Protein AF-0000000084732203 (afdb_homodimer)

Foldseek 3Di:
DFPAFAEEEEEDPLDADDPVVLVVQQCRQQVTVVRGHQEYEYEYEAEPPVPPPPPPPCVPPPCPVVQVVSQVSVVVNVCVNDDDPHHYHYGYHYHDRLVVSLVCCVPVVGAEYEYEDDPPPPDPDCCPDDSQSSNCPRHPHYYHYDYDPVRVVVVVVVCVVPDDPCVVPDPDDDPDPPDD/DFPAFAEEEEEDPLDADDPVVLVVQQCRQQVTVVRGHQEYEYEYEAEPPVPPPPPPPCVPPPCPVVQVVSQVSVVVNVCVNDDDPHHYHYGYHYHQRLVVSQVCCVPVVGAEYEYEDDPPPPDPDCCPDDSQSSNCPRHPHYYHYDYDPVRVVVVVVVCVVPPDPCVPPDPDDDPDPPDD

InterPro domains:
  IPR006015 Universal stress protein A family [PR01438] (5-23)
  IPR006015 Universal stress protein A family [PR01438] (107-119)
  IPR006015 Universal stress protein A family [PR01438] (125-147)
  IPR006016 UspA [PF00582] (5-147)
  IPR014729 Rossmann-like alpha/beta/alpha sandwich fold [G3DSA:3.40.50.620] (2-151)

Sequence (360 aa):
MPTGYRRILIGSDLSRFPADIIEEIRKLAAHGDPIFPEEIHLAFVLEALQDIPIDLPMAGLNLLPVAEEALGRLNLIARDLGSMPTRISTGVYHGKADKILASLAAVLKFDLILVVSHGRPLINRLMTGSLPGSLVHISPVSVLVIKDQARSEELSRSLRAHLPAEVLKPLAQSNGVTDKMPTGYRRILIGSDLSRFPADIIEEIRKLAAHGDPIFPEEIHLAFVLEALQDIPIDLPMAGLNLLPVAEEALGRLNLIARDLGSMPTRISTGVYHGKADKILASLAAVLKFDLILVVSHGRPLINRLMTGSLPGSLVHISPVSVLVIKDQARSEELSRSLRAHLPAEVLKPLAQSNGVTDK

Structure (mmCIF, N/CA/C/O backbone):
data_AF-0000000084732203-model_v1
#
loop_
_entity.id
_entity.type
_entity.pdbx_description
1 polymer 'UspA domain-containing protein'
#
loop_
_atom_site.group_PDB
_atom_site.id
_atom_site.type_symbol
_atom_site.label_atom_id
_atom_site.label_alt_id
_atom_site.label_comp_id
_atom_site.label_asym_id
_atom_site.label_entity_id
_atom_site.label_seq_id
_atom_site.pdbx_PDB_ins_code
_atom_site.Cartn_x
_atom_site.Cartn_y
_atom_site.Cartn_z
_atom_site.occupancy
_atom_site.B_iso_or_equiv
_atom_site.auth_seq_id
_atom_site.auth_comp_id
_atom_site.auth_asym_id
_atom_site.auth_atom_id
_atom_site.pdbx_PDB_model_num
ATOM 1 N N . MET A 1 1 ? -14.586 9.016 -16.016 1 36.38 1 MET A N 1
ATOM 2 C CA . MET A 1 1 ? -14.477 9.039 -14.562 1 36.38 1 MET A CA 1
ATOM 3 C C . MET A 1 1 ? -13.016 9.047 -14.125 1 36.38 1 MET A C 1
ATOM 5 O O . MET A 1 1 ? -12.164 8.445 -14.789 1 36.38 1 MET A O 1
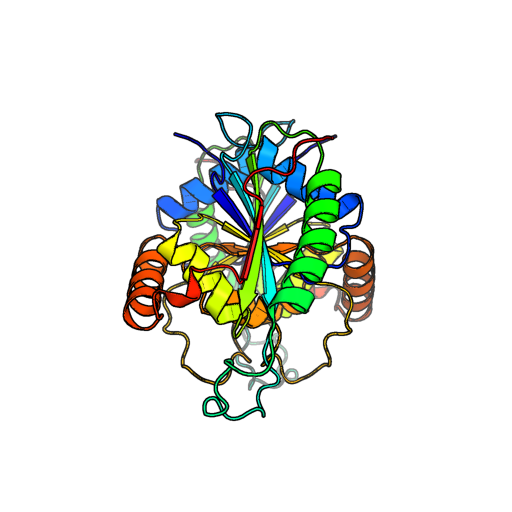ATOM 9 N N . PRO A 1 2 ? -12.711 10.031 -13.445 1 43.59 2 PRO A N 1
ATOM 10 C CA . PRO A 1 2 ? -11.289 10.18 -13.133 1 43.59 2 PRO A CA 1
ATOM 11 C C . PRO A 1 2 ? -10.648 8.875 -12.664 1 43.59 2 PRO A C 1
ATOM 13 O O . PRO A 1 2 ? -11.25 8.125 -11.883 1 43.59 2 PRO A O 1
ATOM 16 N N . THR A 1 3 ? -9.836 8.18 -13.523 1 52.22 3 THR A N 1
ATOM 17 C CA . THR A 1 3 ? -9.352 6.805 -13.422 1 52.22 3 THR A CA 1
ATOM 18 C C . THR A 1 3 ? -8.203 6.711 -12.43 1 52.22 3 THR A C 1
ATOM 20 O O . THR A 1 3 ? -7.746 5.613 -12.102 1 52.22 3 THR A O 1
ATOM 23 N N . GLY A 1 4 ? -7.793 7.91 -11.766 1 66.81 4 GLY A N 1
ATOM 24 C CA . GLY A 1 4 ? -6.66 7.832 -10.859 1 66.81 4 GLY A CA 1
ATOM 25 C C . GLY A 1 4 ? -6.957 8.398 -9.484 1 66.81 4 GLY A C 1
ATOM 26 O O . GLY A 1 4 ? -8.094 8.766 -9.195 1 66.81 4 GLY A O 1
ATOM 27 N N . TYR A 1 5 ? -6.074 8.188 -8.594 1 79.62 5 TYR A N 1
ATOM 28 C CA . TYR A 1 5 ? -6.195 8.828 -7.285 1 79.62 5 TYR A CA 1
ATOM 29 C C . TYR A 1 5 ? -6.242 10.344 -7.43 1 79.62 5 TYR A C 1
ATOM 31 O O . TYR A 1 5 ? -5.465 10.93 -8.188 1 79.62 5 TYR A O 1
ATOM 39 N N . ARG A 1 6 ? -7.105 11 -6.73 1 83.25 6 ARG A N 1
ATOM 40 C CA . ARG A 1 6 ? -7.328 12.43 -6.875 1 83.25 6 ARG A CA 1
ATOM 41 C C . ARG A 1 6 ? -6.727 13.203 -5.699 1 83.25 6 ARG A C 1
ATOM 43 O O . ARG A 1 6 ? -6.23 14.312 -5.871 1 83.25 6 ARG A O 1
ATOM 50 N N . ARG A 1 7 ? -6.875 12.695 -4.59 1 90.81 7 ARG A N 1
ATOM 51 C CA . ARG A 1 7 ? -6.371 13.328 -3.373 1 90.81 7 ARG A CA 1
ATOM 52 C C . ARG A 1 7 ? -5.48 12.367 -2.588 1 90.81 7 ARG A C 1
ATOM 54 O O . ARG A 1 7 ? -5.969 11.406 -1.998 1 90.81 7 ARG A O 1
ATOM 61 N N . ILE A 1 8 ? -4.27 12.664 -2.553 1 91.81 8 ILE A N 1
ATOM 62 C CA . ILE A 1 8 ? -3.281 11.75 -1.983 1 91.81 8 ILE A CA 1
ATOM 63 C C . ILE A 1 8 ? -2.703 12.352 -0.704 1 91.81 8 ILE A C 1
ATOM 65 O O . ILE A 1 8 ? -2.273 13.508 -0.691 1 91.81 8 ILE A O 1
ATOM 69 N N . LEU A 1 9 ? -2.805 11.625 0.39 1 95.62 9 LEU A N 1
ATOM 70 C CA . LEU A 1 9 ? -2.158 11.969 1.652 1 95.62 9 LEU A CA 1
ATOM 71 C C . LEU A 1 9 ? -0.809 11.273 1.78 1 95.62 9 LEU A C 1
ATOM 73 O O . LEU A 1 9 ? -0.733 10.039 1.734 1 95.62 9 LEU A O 1
ATOM 77 N N . ILE A 1 10 ? 0.23 12.039 1.902 1 95.56 10 ILE A N 1
ATOM 78 C CA . ILE A 1 10 ? 1.564 11.469 2.061 1 95.56 10 ILE A CA 1
ATOM 79 C C . ILE A 1 10 ? 2.045 11.672 3.496 1 95.56 10 ILE A C 1
ATOM 81 O O . ILE A 1 10 ? 2.145 12.805 3.969 1 95.56 10 ILE A O 1
ATOM 85 N N . GLY A 1 11 ? 2.23 10.57 4.246 1 95.31 11 GLY A N 1
ATOM 86 C CA . GLY A 1 11 ? 2.895 10.641 5.535 1 95.31 11 GLY A CA 1
ATOM 87 C C . GLY A 1 11 ? 4.402 10.789 5.426 1 95.31 11 GLY A C 1
ATOM 88 O O . GLY A 1 11 ? 5.062 9.984 4.773 1 95.31 11 GLY A O 1
ATOM 89 N N . SER A 1 12 ? 4.898 11.758 6.141 1 90.81 12 SER A N 1
ATOM 90 C CA . SER A 1 12 ? 6.316 12.07 6.023 1 90.81 12 SER A CA 1
ATOM 91 C C . SER A 1 12 ? 7.027 11.93 7.367 1 90.81 12 SER A C 1
ATOM 93 O O . SER A 1 12 ? 6.445 12.219 8.414 1 90.81 12 SER A O 1
ATOM 95 N N . ASP A 1 13 ? 8.289 11.508 7.309 1 87.5 13 ASP A N 1
ATOM 96 C CA . ASP A 1 13 ? 9.156 11.547 8.484 1 87.5 13 ASP A CA 1
ATOM 97 C C . ASP A 1 13 ? 10.117 12.734 8.414 1 87.5 13 ASP A C 1
ATOM 99 O O . ASP A 1 13 ? 11.117 12.773 9.133 1 87.5 13 ASP A O 1
ATOM 103 N N . LEU A 1 14 ? 9.945 13.609 7.504 1 91 14 LEU A N 1
ATOM 104 C CA . LEU A 1 14 ? 10.672 14.859 7.309 1 91 14 LEU A CA 1
ATOM 105 C C . LEU A 1 14 ? 11.977 14.617 6.555 1 91 14 LEU A C 1
ATOM 107 O O . LEU A 1 14 ? 12.719 15.555 6.273 1 91 14 LEU A O 1
ATOM 111 N N . SER A 1 15 ? 12.25 13.328 6.258 1 87.06 15 SER A N 1
ATOM 112 C CA . SER A 1 15 ? 13.406 13.07 5.402 1 87.06 15 SER A CA 1
ATOM 113 C C . SER A 1 15 ? 13.094 13.367 3.939 1 87.06 15 SER A C 1
ATOM 115 O O . SER A 1 15 ? 11.961 13.156 3.49 1 87.06 15 SER A O 1
ATOM 117 N N . ARG A 1 16 ? 14.062 13.891 3.279 1 83.62 16 ARG A N 1
ATOM 118 C CA . ARG A 1 16 ? 13.875 14.148 1.854 1 83.62 16 ARG A CA 1
ATOM 119 C C . ARG A 1 16 ? 13.672 12.844 1.086 1 83.62 16 ARG A C 1
ATOM 121 O O . ARG A 1 16 ? 14.273 11.82 1.414 1 83.62 16 ARG A O 1
ATOM 128 N N . PHE A 1 17 ? 12.883 13.031 0.046 1 84.94 17 PHE A N 1
ATOM 129 C CA . PHE A 1 17 ? 12.648 11.875 -0.809 1 84.94 17 PHE A CA 1
ATOM 130 C C . PHE A 1 17 ? 13.789 11.695 -1.804 1 84.94 17 PHE A C 1
ATOM 132 O O . PHE A 1 17 ? 14.234 12.664 -2.424 1 84.94 17 PHE A O 1
ATOM 139 N N . PRO A 1 18 ? 14.219 10.461 -1.896 1 84.38 18 PRO A N 1
ATOM 140 C CA . PRO A 1 18 ? 15.141 10.203 -3.008 1 84.38 18 PRO A CA 1
ATOM 141 C C . PRO A 1 18 ? 14.5 10.445 -4.371 1 84.38 18 PRO A C 1
ATOM 143 O O . PRO A 1 18 ? 13.273 10.492 -4.48 1 84.38 18 PRO A O 1
ATOM 146 N N . ALA A 1 19 ? 15.328 10.641 -5.359 1 84.19 19 ALA A N 1
ATOM 147 C CA . ALA A 1 19 ? 14.875 10.984 -6.707 1 84.19 19 ALA A CA 1
ATOM 148 C C . ALA A 1 19 ? 13.914 9.922 -7.246 1 84.19 19 ALA A C 1
ATOM 150 O O . ALA A 1 19 ? 12.945 10.25 -7.938 1 84.19 19 ALA A O 1
ATOM 151 N N . ASP A 1 20 ? 14.188 8.742 -6.969 1 85.19 20 ASP A N 1
ATOM 152 C CA . ASP A 1 20 ? 13.344 7.672 -7.488 1 85.19 20 ASP A CA 1
ATOM 153 C C . ASP A 1 20 ? 11.953 7.715 -6.859 1 85.19 20 ASP A C 1
ATOM 155 O O . ASP A 1 20 ? 10.961 7.375 -7.512 1 85.19 20 ASP A O 1
ATOM 159 N N . ILE A 1 21 ? 11.898 8.086 -5.582 1 85.19 21 ILE A N 1
ATOM 160 C CA . ILE A 1 21 ? 10.609 8.203 -4.91 1 85.19 21 ILE A CA 1
ATOM 161 C C . ILE A 1 21 ? 9.844 9.398 -5.48 1 85.19 21 ILE A C 1
ATOM 163 O O . ILE A 1 21 ? 8.633 9.312 -5.707 1 85.19 21 ILE A O 1
ATOM 167 N N . ILE A 1 22 ? 10.531 10.484 -5.66 1 84.94 22 ILE A N 1
ATOM 168 C CA . ILE A 1 22 ? 9.914 11.656 -6.277 1 84.94 22 ILE A CA 1
ATOM 169 C C . ILE A 1 22 ? 9.32 11.273 -7.629 1 84.94 22 ILE A C 1
ATOM 171 O O . ILE A 1 22 ? 8.18 11.641 -7.941 1 84.94 22 ILE A O 1
ATOM 175 N N . GLU A 1 23 ? 10.055 10.555 -8.359 1 80.88 23 GLU A N 1
ATOM 176 C CA . GLU A 1 23 ? 9.586 10.117 -9.672 1 80.88 23 GLU A CA 1
ATOM 177 C C . GLU A 1 23 ? 8.359 9.211 -9.547 1 80.88 23 GLU A C 1
ATOM 179 O O . GLU A 1 23 ? 7.422 9.32 -10.344 1 80.88 23 GLU A O 1
ATOM 184 N N . GLU A 1 24 ? 8.391 8.312 -8.602 1 79.06 24 GLU A N 1
ATOM 185 C CA . GLU A 1 24 ? 7.254 7.422 -8.391 1 79.06 24 GLU A CA 1
ATOM 186 C C . GLU A 1 24 ? 6 8.211 -8.016 1 79.06 24 GLU A C 1
ATOM 188 O O . GLU A 1 24 ? 4.906 7.91 -8.492 1 79.06 24 GLU A O 1
ATOM 193 N N . ILE A 1 25 ? 6.109 9.164 -7.145 1 81.19 25 ILE A N 1
ATOM 194 C CA . ILE A 1 25 ? 4.988 10 -6.727 1 81.19 25 ILE A CA 1
ATOM 195 C C . ILE A 1 25 ? 4.449 10.781 -7.922 1 81.19 25 ILE A C 1
ATOM 197 O O . ILE A 1 25 ? 3.236 10.891 -8.102 1 81.19 25 ILE A O 1
ATOM 201 N N . ARG A 1 26 ? 5.348 11.242 -8.719 1 74.94 26 ARG A N 1
ATOM 202 C CA . ARG A 1 26 ? 4.953 11.984 -9.914 1 74.94 26 ARG A CA 1
ATOM 203 C C . ARG A 1 26 ? 4.191 11.086 -10.883 1 74.94 26 ARG A C 1
ATOM 205 O O . ARG A 1 26 ? 3.221 11.516 -11.508 1 74.94 26 ARG A O 1
ATOM 212 N N . LYS A 1 27 ? 4.625 9.914 -10.992 1 71.12 27 LYS A N 1
ATOM 213 C CA . LYS A 1 27 ? 3.957 8.953 -11.867 1 71.12 27 LYS A CA 1
ATOM 214 C C . LYS A 1 27 ? 2.539 8.664 -11.383 1 71.12 27 LYS A C 1
ATOM 216 O O . LYS A 1 27 ? 1.614 8.547 -12.188 1 71.12 27 LYS A O 1
ATOM 221 N N . LEU A 1 28 ? 2.463 8.477 -10.141 1 70.5 28 LEU A N 1
ATOM 222 C CA . LEU A 1 28 ? 1.152 8.234 -9.547 1 70.5 28 LEU A CA 1
ATOM 223 C C . LEU A 1 28 ? 0.224 9.422 -9.781 1 70.5 28 LEU A C 1
ATOM 225 O O . LEU A 1 28 ? -0.974 9.242 -10.016 1 70.5 28 LEU A O 1
ATOM 229 N N . ALA A 1 29 ? 0.808 10.609 -9.719 1 66.12 29 ALA A N 1
ATOM 230 C CA . ALA A 1 29 ? 0.038 11.852 -9.844 1 66.12 29 ALA A CA 1
ATOM 231 C C . ALA A 1 29 ? -0.326 12.125 -11.297 1 66.12 29 ALA A C 1
ATOM 233 O O . ALA A 1 29 ? -1.318 12.797 -11.578 1 66.12 29 ALA A O 1
ATOM 234 N N . ALA A 1 30 ? 0.48 11.742 -12.234 1 59.47 30 ALA A N 1
ATOM 235 C CA . ALA A 1 30 ? 0.299 12.062 -13.648 1 59.47 30 ALA A CA 1
ATOM 236 C C . ALA A 1 30 ? -0.803 11.211 -14.266 1 59.47 30 ALA A C 1
ATOM 238 O O . ALA A 1 30 ? -1.323 11.539 -15.336 1 59.47 30 ALA A O 1
ATOM 239 N N . HIS A 1 31 ? -1.172 10.023 -13.758 1 50.41 31 HIS A N 1
ATOM 240 C CA . HIS A 1 31 ? -1.888 8.977 -14.477 1 50.41 31 HIS A CA 1
ATOM 241 C C . HIS A 1 31 ? -3.375 9.297 -14.586 1 50.41 31 HIS A C 1
ATOM 243 O O . HIS A 1 31 ? -4.113 8.609 -15.297 1 50.41 31 HIS A O 1
ATOM 249 N N . GLY A 1 32 ? -4.113 10.195 -13.961 1 46.88 32 GLY A N 1
ATOM 250 C CA . GLY A 1 32 ? -5.562 10.219 -14.062 1 46.88 32 GLY A CA 1
ATOM 251 C C . GLY A 1 32 ? -6.078 11.234 -15.062 1 46.88 32 GLY A C 1
ATOM 252 O O . GLY A 1 32 ? -5.355 12.156 -15.445 1 46.88 32 GLY A O 1
ATOM 253 N N . ASP A 1 33 ? -6.922 10.836 -15.977 1 44.72 33 ASP A N 1
ATOM 254 C CA . ASP A 1 33 ? -7.773 11.836 -16.609 1 44.72 33 ASP A CA 1
ATOM 255 C C . ASP A 1 33 ? -8.695 12.5 -15.594 1 44.72 33 ASP A C 1
ATOM 257 O O . ASP A 1 33 ? -9.555 11.836 -15.008 1 44.72 33 ASP A O 1
ATOM 261 N N . PRO A 1 34 ? -8.75 13.977 -15.273 1 45.56 34 PRO A N 1
ATOM 262 C CA . PRO A 1 34 ? -7.559 14.695 -15.719 1 45.56 34 PRO A CA 1
ATOM 263 C C . PRO A 1 34 ? -6.266 14.07 -15.195 1 45.56 34 PRO A C 1
ATOM 265 O O . PRO A 1 34 ? -6.293 13.32 -14.211 1 45.56 34 PRO A O 1
ATOM 268 N N . ILE A 1 35 ? -5.047 14.156 -15.758 1 51.69 35 ILE A N 1
ATOM 269 C CA . ILE A 1 35 ? -3.66 13.703 -15.797 1 51.69 35 ILE A CA 1
ATOM 270 C C . ILE A 1 35 ? -3.074 13.703 -14.391 1 51.69 35 ILE A C 1
ATOM 272 O O . ILE A 1 35 ? -2.248 12.852 -14.055 1 51.69 35 ILE A O 1
ATOM 276 N N . PHE A 1 36 ? -3.607 14.641 -13.5 1 57.78 36 PHE A N 1
ATOM 277 C CA . PHE A 1 36 ? -2.92 14.805 -12.227 1 57.78 36 PHE A CA 1
ATOM 278 C C . PHE A 1 36 ? -3.912 14.781 -11.07 1 57.78 36 PHE A C 1
ATOM 280 O O . PHE A 1 36 ? -5.066 15.188 -11.227 1 57.78 36 PHE A O 1
ATOM 287 N N . PRO A 1 37 ? -3.467 14.141 -9.898 1 64.75 37 PRO A N 1
ATOM 288 C CA . PRO A 1 37 ? -4.297 14.32 -8.711 1 64.75 37 PRO A CA 1
ATOM 289 C C . PRO A 1 37 ? -4.637 15.789 -8.438 1 64.75 37 PRO A C 1
ATOM 291 O O . PRO A 1 37 ? -3.855 16.672 -8.781 1 64.75 37 PRO A O 1
ATOM 294 N N . GLU A 1 38 ? -5.797 15.938 -7.914 1 75.88 38 GLU A N 1
ATOM 295 C CA . GLU A 1 38 ? -6.246 17.266 -7.523 1 75.88 38 GLU A CA 1
ATOM 296 C C . GLU A 1 38 ? -5.391 17.828 -6.387 1 75.88 38 GLU A C 1
ATOM 298 O O . GLU A 1 38 ? -5.066 19.016 -6.375 1 75.88 38 GLU A O 1
ATOM 303 N N . GLU A 1 39 ? -4.965 16.906 -5.484 1 88.25 39 GLU A N 1
ATOM 304 C CA . GLU A 1 39 ? -4.25 17.391 -4.309 1 88.25 39 GLU A CA 1
ATOM 305 C C . GLU A 1 39 ? -3.307 16.328 -3.754 1 88.25 39 GLU A C 1
ATOM 307 O O . GLU A 1 39 ? -3.652 15.148 -3.711 1 88.25 39 GLU A O 1
ATOM 312 N N . ILE A 1 40 ? -2.176 16.797 -3.404 1 91.25 40 ILE A N 1
ATOM 313 C CA . ILE A 1 40 ? -1.266 16.047 -2.545 1 91.25 40 ILE A CA 1
ATOM 314 C C . ILE A 1 40 ? -1.066 16.797 -1.229 1 91.25 40 ILE A C 1
ATOM 316 O O . ILE A 1 40 ? -0.762 18 -1.226 1 91.25 40 ILE A O 1
ATOM 320 N N . HIS A 1 41 ? -1.362 16.203 -0.161 1 94.75 41 HIS A N 1
ATOM 321 C CA . HIS A 1 41 ? -1.121 16.766 1.162 1 94.75 41 HIS A CA 1
ATOM 322 C C . HIS A 1 41 ? -0.003 16.016 1.883 1 94.75 41 HIS A C 1
ATOM 324 O O . HIS A 1 41 ? -0.117 14.812 2.141 1 94.75 41 HIS A O 1
ATOM 330 N N . LEU A 1 42 ? 1.095 16.703 2.166 1 95.94 42 LEU A N 1
ATOM 331 C CA . LEU A 1 42 ? 2.195 16.156 2.953 1 95.94 42 LEU A CA 1
ATOM 332 C C . LEU A 1 42 ? 1.972 16.391 4.441 1 95.94 42 LEU A C 1
ATOM 334 O O . LEU A 1 42 ? 1.845 17.547 4.875 1 95.94 42 LEU A O 1
ATOM 338 N N . ALA A 1 43 ? 1.905 15.352 5.207 1 96.56 43 ALA A N 1
ATOM 339 C CA . ALA A 1 43 ? 1.628 15.469 6.637 1 96.56 43 ALA A CA 1
ATOM 340 C C . ALA A 1 43 ? 2.764 14.883 7.469 1 96.56 43 ALA A C 1
ATOM 342 O O . ALA A 1 43 ? 3.289 13.812 7.145 1 96.56 43 ALA A O 1
ATOM 343 N N . PHE A 1 44 ? 3.172 15.609 8.445 1 95.19 44 PHE A N 1
ATOM 344 C CA . PHE A 1 44 ? 4.043 15.125 9.516 1 95.19 44 PHE A CA 1
ATOM 345 C C . PHE A 1 44 ? 3.324 15.148 10.859 1 95.19 44 PHE A C 1
ATOM 347 O O . PHE A 1 44 ? 2.611 16.109 11.164 1 95.19 44 PHE A O 1
ATOM 354 N N . VAL A 1 45 ? 3.504 14.039 11.594 1 91.94 45 VAL A N 1
ATOM 355 C CA . VAL A 1 45 ? 2.816 13.93 12.875 1 91.94 45 VAL A CA 1
ATOM 356 C C . VAL A 1 45 ? 3.836 13.945 14.016 1 91.94 45 VAL A C 1
ATOM 358 O O . VAL A 1 45 ? 4.715 13.078 14.078 1 91.94 45 VAL A O 1
ATOM 361 N N . LEU A 1 46 ? 3.826 14.961 14.797 1 88.62 46 LEU A N 1
ATOM 362 C CA . LEU A 1 46 ? 4.602 15.023 16.031 1 88.62 46 LEU A CA 1
ATOM 363 C C . LEU A 1 46 ? 4.031 14.07 17.078 1 88.62 46 LEU A C 1
ATOM 365 O O . LEU A 1 46 ? 2.906 14.266 17.547 1 88.62 46 LEU A O 1
ATOM 369 N N . GLU A 1 47 ? 4.711 12.922 17.281 1 80.44 47 GLU A N 1
ATOM 370 C CA . GLU A 1 47 ? 4.23 11.961 18.266 1 80.44 47 GLU A CA 1
ATOM 371 C C . GLU A 1 47 ? 4.715 12.32 19.672 1 80.44 47 GLU A C 1
ATOM 373 O O . GLU A 1 47 ? 5.871 12.695 19.859 1 80.44 47 GLU A O 1
ATOM 378 N N . ALA A 1 48 ? 3.82 12.914 20.438 1 60.66 48 ALA A N 1
ATOM 379 C CA . ALA A 1 48 ? 4.23 13.211 21.797 1 60.66 48 ALA A CA 1
ATOM 380 C C . ALA A 1 48 ? 4.758 11.961 22.5 1 60.66 48 ALA A C 1
ATOM 382 O O . ALA A 1 48 ? 4.336 10.844 22.188 1 60.66 48 ALA A O 1
ATOM 383 N N . LEU A 1 49 ? 5.957 11.969 23.031 1 50.59 49 LEU A N 1
ATOM 384 C CA . LEU A 1 49 ? 6.484 10.922 23.891 1 50.59 49 LEU A CA 1
ATOM 385 C C . LEU A 1 49 ? 5.367 10.266 24.703 1 50.59 49 LEU A C 1
ATOM 387 O O . LEU A 1 49 ? 4.5 10.961 25.234 1 50.59 49 LEU A O 1
ATOM 391 N N . GLN A 1 50 ? 4.914 9.148 24.297 1 46.34 50 GLN A N 1
ATOM 392 C CA . GLN A 1 50 ? 3.939 8.328 25 1 46.34 50 GLN A CA 1
ATOM 393 C C . GLN A 1 50 ? 3.852 8.742 26.469 1 46.34 50 GLN A C 1
ATOM 395 O O . GLN A 1 50 ? 2.785 8.648 27.094 1 46.34 50 GLN A O 1
ATOM 400 N N . ASP A 1 51 ? 5.027 8.719 27.141 1 43.44 51 ASP A N 1
ATOM 401 C CA . ASP A 1 51 ? 5.02 8.789 28.594 1 43.44 51 ASP A CA 1
ATOM 402 C C . ASP A 1 51 ? 4.605 10.18 29.078 1 43.44 51 ASP A C 1
ATOM 404 O O . ASP A 1 51 ? 4.715 10.492 30.266 1 43.44 51 ASP A O 1
ATOM 408 N N . ILE A 1 52 ? 4.438 11.117 28.297 1 43.97 52 ILE A N 1
ATOM 409 C CA . ILE A 1 52 ? 4.023 12.344 28.969 1 43.97 52 ILE A CA 1
ATOM 410 C C . ILE A 1 52 ? 2.516 12.328 29.188 1 43.97 52 ILE A C 1
ATOM 412 O O . ILE A 1 52 ? 1.74 12.102 28.266 1 43.97 52 ILE A O 1
ATOM 416 N N . PRO A 1 53 ? 2.047 12.047 30.391 1 43.19 53 PRO A N 1
ATOM 417 C CA . PRO A 1 53 ? 0.637 12.031 30.797 1 43.19 53 PRO A CA 1
ATOM 418 C C . PRO A 1 53 ? -0.204 13.055 30.031 1 43.19 53 PRO A C 1
ATOM 420 O O . PRO A 1 53 ? 0.23 14.188 29.828 1 43.19 53 PRO A O 1
ATOM 423 N N . ILE A 1 54 ? -1.172 12.547 29.281 1 42.56 54 ILE A N 1
ATOM 424 C CA . ILE A 1 54 ? -2.166 13.383 28.625 1 42.56 54 ILE A CA 1
ATOM 425 C C . ILE A 1 54 ? -2.512 14.578 29.5 1 42.56 54 ILE A C 1
ATOM 427 O O . ILE A 1 54 ? -3.043 15.578 29.016 1 42.56 54 ILE A O 1
ATOM 431 N N . ASP A 1 55 ? -2.396 14.266 30.734 1 41.88 55 ASP A N 1
ATOM 432 C CA . ASP A 1 55 ? -2.799 15.273 31.703 1 41.88 55 ASP A CA 1
ATOM 433 C C . ASP A 1 55 ? -1.819 16.453 31.703 1 41.88 55 ASP A C 1
ATOM 435 O O . ASP A 1 55 ? -1.914 17.344 32.562 1 41.88 55 ASP A O 1
ATOM 439 N N . LEU A 1 56 ? -0.667 16.25 31.219 1 42.81 56 LEU A N 1
ATOM 440 C CA . LEU A 1 56 ? 0.053 17.516 31.25 1 42.81 56 LEU A CA 1
ATOM 441 C C . LEU A 1 56 ? -0.512 18.484 30.219 1 42.81 56 LEU A C 1
ATOM 443 O O . LEU A 1 56 ? -0.752 18.109 29.062 1 42.81 56 LEU A O 1
ATOM 447 N N . PRO A 1 57 ? -1.268 19.438 30.531 1 43.38 57 PRO A N 1
ATOM 448 C CA . PRO A 1 57 ? -1.714 20.5 29.609 1 43.38 57 PRO A CA 1
ATOM 449 C C . PRO A 1 57 ? -0.742 20.734 28.453 1 43.38 57 PRO A C 1
ATOM 451 O O . PRO A 1 57 ? 0.448 20.953 28.688 1 43.38 57 PRO A O 1
ATOM 454 N N . MET A 1 58 ? -0.741 19.969 27.391 1 45.94 58 MET A N 1
ATOM 455 C CA . MET A 1 58 ? -0.061 20.422 26.188 1 45.94 58 MET A CA 1
ATOM 456 C C . MET A 1 58 ? 0.142 21.938 26.219 1 45.94 58 MET A C 1
ATOM 458 O O . MET A 1 58 ? 0.716 22.516 25.297 1 45.94 58 MET A O 1
ATOM 462 N N . ALA A 1 59 ? -0.506 22.547 27.016 1 45.97 59 ALA A N 1
ATOM 463 C CA . ALA A 1 59 ? -0.48 23.984 27.266 1 45.97 59 ALA A CA 1
ATOM 464 C C . ALA A 1 59 ? 0.949 24.469 27.469 1 45.97 59 ALA A C 1
ATOM 466 O O . ALA A 1 59 ? 1.28 25.594 27.094 1 45.97 59 ALA A O 1
ATOM 467 N N . GLY A 1 60 ? 1.791 23.688 28.234 1 51.19 60 GLY A N 1
ATOM 468 C CA . GLY A 1 60 ? 3.064 24.328 28.531 1 51.19 60 GLY A CA 1
ATOM 469 C C . GLY A 1 60 ? 4.113 24.094 27.453 1 51.19 60 GLY A C 1
ATOM 470 O O . GLY A 1 60 ? 5.074 24.859 27.344 1 51.19 60 GLY A O 1
ATOM 471 N N . LEU A 1 61 ? 4.184 22.891 26.906 1 56.16 61 LEU A N 1
ATOM 472 C CA . LEU A 1 61 ? 5.238 22.75 25.906 1 56.16 61 LEU A CA 1
ATOM 473 C C . LEU A 1 61 ? 4.785 23.312 24.562 1 56.16 61 LEU A C 1
ATOM 475 O O . LEU A 1 61 ? 3.777 22.875 24.016 1 56.16 61 LEU A O 1
ATOM 479 N N . ASN A 1 62 ? 4.973 24.547 24.391 1 73 62 ASN A N 1
ATOM 480 C CA . ASN A 1 62 ? 4.707 25.266 23.141 1 73 62 ASN A CA 1
ATOM 481 C C . ASN A 1 62 ? 5.273 24.531 21.938 1 73 62 ASN A C 1
ATOM 483 O O . ASN A 1 62 ? 6.477 24.594 21.672 1 73 62 ASN A O 1
ATOM 487 N N . LEU A 1 63 ? 4.504 23.531 21.391 1 83.31 63 LEU A N 1
ATOM 488 C CA . LEU A 1 63 ? 4.922 22.734 20.25 1 83.31 63 LEU A CA 1
ATOM 489 C C . LEU A 1 63 ? 5.023 23.594 18.984 1 83.31 63 LEU A C 1
ATOM 491 O O . LEU A 1 63 ? 5.523 23.141 17.953 1 83.31 63 LEU A O 1
ATOM 495 N N . LEU A 1 64 ? 4.691 24.781 19.141 1 87.69 64 LEU A N 1
ATOM 496 C CA . LEU A 1 64 ? 4.574 25.609 17.938 1 87.69 64 LEU A CA 1
ATOM 497 C C . LEU A 1 64 ? 5.934 25.797 17.281 1 87.69 64 LEU A C 1
ATOM 499 O O . LEU A 1 64 ? 6.066 25.656 16.062 1 87.69 64 LEU A O 1
ATOM 503 N N . PRO A 1 65 ? 6.918 26.109 18.094 1 90 65 PRO A N 1
ATOM 504 C CA . PRO A 1 65 ? 8.219 26.281 17.438 1 90 65 PRO A CA 1
ATOM 505 C C . PRO A 1 65 ? 8.695 25 16.75 1 90 65 PRO A C 1
ATOM 507 O O . PRO A 1 65 ? 9.273 25.062 15.656 1 90 65 PRO A O 1
ATOM 510 N N . VAL A 1 66 ? 8.461 23.922 17.391 1 90.62 66 VAL A N 1
ATOM 511 C CA . VAL A 1 66 ? 8.844 22.641 16.812 1 90.62 66 VAL A CA 1
ATOM 512 C C . VAL A 1 66 ? 8.031 22.375 15.539 1 90.62 66 VAL A C 1
ATOM 514 O O . VAL A 1 66 ? 8.578 21.938 14.523 1 90.62 66 VAL A O 1
ATOM 517 N N . ALA A 1 67 ? 6.797 22.688 15.602 1 93.81 67 ALA A N 1
ATOM 518 C CA . ALA A 1 67 ? 5.902 22.469 14.461 1 93.81 67 ALA A CA 1
ATOM 519 C C . ALA A 1 67 ? 6.309 23.344 13.281 1 93.81 67 ALA A C 1
ATOM 521 O O . ALA A 1 67 ? 6.273 22.891 12.125 1 93.81 67 ALA A O 1
ATOM 522 N N . GLU A 1 68 ? 6.66 24.516 13.531 1 94.88 68 GLU A N 1
ATOM 523 C CA . GLU A 1 68 ? 7.059 25.438 12.469 1 94.88 68 GLU A CA 1
ATOM 524 C C . GLU A 1 68 ? 8.344 24.969 11.797 1 94.88 68 GLU A C 1
ATOM 526 O O . GLU A 1 68 ? 8.492 25.078 10.578 1 94.88 68 GLU A O 1
ATOM 531 N N . GLU A 1 69 ? 9.242 24.531 12.594 1 95 69 GLU A N 1
ATOM 532 C CA . GLU A 1 69 ? 10.477 23.984 12.023 1 95 69 GLU A CA 1
ATOM 533 C C . GLU A 1 69 ? 10.18 22.781 11.117 1 95 69 GLU A C 1
ATOM 535 O O . GLU A 1 69 ? 10.719 22.688 10.016 1 95 69 GLU A O 1
ATOM 540 N N . ALA A 1 70 ? 9.383 21.938 11.641 1 95.25 70 ALA A N 1
ATOM 541 C CA . ALA A 1 70 ? 8.984 20.766 10.859 1 95.25 70 ALA A CA 1
ATOM 542 C C . ALA A 1 70 ? 8.297 21.172 9.562 1 95.25 70 ALA A C 1
ATOM 544 O O . ALA A 1 70 ? 8.516 20.562 8.516 1 95.25 70 ALA A O 1
ATOM 545 N N . LEU A 1 71 ? 7.465 22.156 9.664 1 96.12 71 LEU A N 1
ATOM 546 C CA . LEU A 1 71 ? 6.766 22.641 8.484 1 96.12 71 LEU A CA 1
ATOM 547 C C . LEU A 1 71 ? 7.754 23.156 7.438 1 96.12 71 LEU A C 1
ATOM 549 O O . LEU A 1 71 ? 7.562 22.938 6.238 1 96.12 71 LEU A O 1
ATOM 553 N N . GLY A 1 72 ? 8.727 23.875 7.898 1 96 72 GLY A N 1
ATOM 554 C CA . GLY A 1 72 ? 9.758 24.328 6.98 1 96 72 GLY A CA 1
ATOM 555 C C . GLY A 1 72 ? 10.391 23.188 6.191 1 96 72 GLY A C 1
ATOM 556 O O . GLY A 1 72 ? 10.586 23.312 4.98 1 96 72 GLY A O 1
ATOM 557 N N . ARG A 1 73 ? 10.688 22.141 6.883 1 94.94 73 ARG A N 1
ATOM 558 C CA . ARG A 1 73 ? 11.266 20.969 6.227 1 94.94 73 ARG A CA 1
ATOM 559 C C . ARG A 1 73 ? 10.273 20.344 5.258 1 94.94 73 ARG A C 1
ATOM 561 O O . ARG A 1 73 ? 10.648 19.938 4.152 1 94.94 73 ARG A O 1
ATOM 568 N N . LEU A 1 74 ? 9.023 20.266 5.664 1 95.31 74 LEU A N 1
ATOM 569 C CA . LEU A 1 74 ? 7.98 19.734 4.805 1 95.31 74 LEU A CA 1
ATOM 570 C C . LEU A 1 74 ? 7.852 20.547 3.525 1 95.31 74 LEU A C 1
ATOM 572 O O . LEU A 1 74 ? 7.66 19.984 2.441 1 95.31 74 LEU A O 1
ATOM 576 N N . ASN A 1 75 ? 7.93 21.828 3.65 1 94.75 75 ASN A N 1
ATOM 577 C CA . ASN A 1 75 ? 7.812 22.719 2.492 1 94.75 75 ASN A CA 1
ATOM 578 C C . ASN A 1 75 ? 8.953 22.5 1.504 1 94.75 75 ASN A C 1
ATOM 580 O O . ASN A 1 75 ? 8.758 22.594 0.291 1 94.75 75 ASN A O 1
ATOM 584 N N . LEU A 1 76 ? 10.102 22.234 2.021 1 92.94 76 LEU A N 1
ATOM 585 C CA . LEU A 1 76 ? 11.227 21.906 1.148 1 92.94 76 LEU A CA 1
ATOM 586 C C . LEU A 1 76 ? 10.961 20.625 0.372 1 92.94 76 LEU A C 1
ATOM 588 O O . LEU A 1 76 ? 11.242 20.547 -0.828 1 92.94 76 LEU A O 1
ATOM 592 N N . ILE A 1 77 ? 10.461 19.656 1.052 1 91.69 77 ILE A N 1
ATOM 593 C CA . ILE A 1 77 ? 10.109 18.391 0.412 1 91.69 77 ILE A CA 1
ATOM 594 C C . ILE A 1 77 ? 9.039 18.625 -0.653 1 91.69 77 ILE A C 1
ATOM 596 O O . ILE A 1 77 ? 9.109 18.062 -1.746 1 91.69 77 ILE A O 1
ATOM 600 N N . ALA A 1 78 ? 8.055 19.422 -0.336 1 92.69 78 ALA A N 1
ATOM 601 C CA . ALA A 1 78 ? 7.004 19.781 -1.283 1 92.69 78 ALA A CA 1
ATOM 602 C C . ALA A 1 78 ? 7.586 20.422 -2.537 1 92.69 78 ALA A C 1
ATOM 604 O O . ALA A 1 78 ? 7.156 20.125 -3.654 1 92.69 78 ALA A O 1
ATOM 605 N N . ARG A 1 79 ? 8.523 21.25 -2.363 1 90.25 79 ARG A N 1
ATOM 606 C CA . ARG A 1 79 ? 9.172 21.922 -3.486 1 90.25 79 ARG A CA 1
ATOM 607 C C . ARG A 1 79 ? 9.906 20.922 -4.363 1 90.25 79 ARG A C 1
ATOM 609 O O . ARG A 1 79 ? 9.922 21.047 -5.59 1 90.25 79 ARG A O 1
ATOM 616 N N . ASP A 1 80 ? 10.547 19.953 -3.688 1 87.81 80 ASP A N 1
ATOM 617 C CA . ASP A 1 80 ? 11.258 18.922 -4.43 1 87.81 80 ASP A CA 1
ATOM 618 C C . ASP A 1 80 ? 10.312 18.156 -5.34 1 87.81 80 ASP A C 1
ATOM 620 O O . ASP A 1 80 ? 10.719 17.656 -6.395 1 87.81 80 ASP A O 1
ATOM 624 N N . LEU A 1 81 ? 9.094 17.906 -4.875 1 84.38 81 LEU A N 1
ATOM 625 C CA . LEU A 1 81 ? 8.117 17.203 -5.695 1 84.38 81 LEU A CA 1
ATOM 626 C C . LEU A 1 81 ? 7.789 18 -6.953 1 84.38 81 LEU A C 1
ATOM 628 O O . LEU A 1 81 ? 7.43 17.422 -7.984 1 84.38 81 LEU A O 1
ATOM 632 N N . GLY A 1 82 ? 8.234 19.219 -7.055 1 71.81 82 GLY A N 1
ATOM 633 C CA . GLY A 1 82 ? 8.305 20.047 -8.25 1 71.81 82 GLY A CA 1
ATOM 634 C C . GLY A 1 82 ? 6.957 20.594 -8.672 1 71.81 82 GLY A C 1
ATOM 635 O O . GLY A 1 82 ? 6.016 20.625 -7.875 1 71.81 82 GLY A O 1
ATOM 636 N N . SER A 1 83 ? 7.039 21.062 -9.969 1 66.56 83 SER A N 1
ATOM 637 C CA . SER A 1 83 ? 5.906 21.766 -10.57 1 66.56 83 SER A CA 1
ATOM 638 C C . SER A 1 83 ? 4.914 20.797 -11.195 1 66.56 83 SER A C 1
ATOM 640 O O . SER A 1 83 ? 5.164 20.25 -12.273 1 66.56 83 SER A O 1
ATOM 642 N N . MET A 1 84 ? 4.309 20.156 -10.398 1 69.38 84 MET A N 1
ATOM 643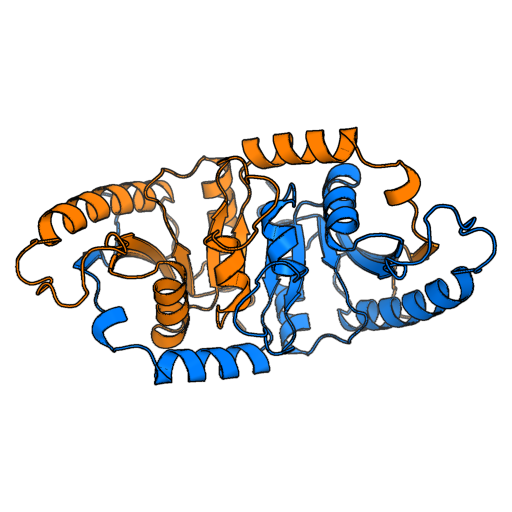 C CA . MET A 1 84 ? 3.182 19.391 -10.914 1 69.38 84 MET A CA 1
ATOM 644 C C . MET A 1 84 ? 1.895 20.203 -10.852 1 69.38 84 MET A C 1
ATOM 646 O O . MET A 1 84 ? 1.775 21.125 -10.039 1 69.38 84 MET A O 1
ATOM 650 N N . PRO A 1 85 ? 1.066 20.016 -11.906 1 73.31 85 PRO A N 1
ATOM 651 C CA . PRO A 1 85 ? -0.217 20.719 -11.875 1 73.31 85 PRO A CA 1
ATOM 652 C C . PRO A 1 85 ? -1.079 20.328 -10.68 1 73.31 85 PRO A C 1
ATOM 654 O O . PRO A 1 85 ? -2.189 20.844 -10.516 1 73.31 85 PRO A O 1
ATOM 657 N N . THR A 1 86 ? -0.516 19.625 -9.805 1 80.44 86 THR A N 1
ATOM 658 C CA . THR A 1 86 ? -1.225 19.172 -8.609 1 80.44 86 THR A CA 1
ATOM 659 C C . THR A 1 86 ? -0.989 20.125 -7.445 1 80.44 86 THR A C 1
ATOM 661 O O . THR A 1 86 ? 0.139 20.562 -7.219 1 80.44 86 THR A O 1
ATOM 664 N N . ARG A 1 87 ? -2.041 20.531 -6.793 1 86.81 87 ARG A N 1
ATOM 665 C CA . ARG A 1 87 ? -1.91 21.328 -5.578 1 86.81 87 ARG A CA 1
ATOM 666 C C . ARG A 1 87 ? -1.212 20.531 -4.477 1 86.81 87 ARG A C 1
ATOM 668 O O . ARG A 1 87 ? -1.628 19.422 -4.145 1 86.81 87 ARG A O 1
ATOM 675 N N . ILE A 1 88 ? -0.131 21.125 -3.984 1 91.56 88 ILE A N 1
ATOM 676 C CA . ILE A 1 88 ? 0.586 20.469 -2.896 1 91.56 88 ILE A CA 1
ATOM 677 C C . ILE A 1 88 ? 0.469 21.297 -1.624 1 91.56 88 ILE A C 1
ATOM 679 O O . ILE A 1 88 ? 0.798 22.5 -1.621 1 91.56 88 ILE A O 1
ATOM 683 N N . SER A 1 89 ? -0.058 20.766 -0.593 1 94.31 89 SER A N 1
ATOM 684 C CA . SER A 1 89 ? -0.152 21.406 0.718 1 94.31 89 SER A CA 1
ATOM 685 C C . SER A 1 89 ? 0.604 20.609 1.773 1 94.31 89 SER A C 1
ATOM 687 O O . SER A 1 89 ? 0.942 19.438 1.554 1 94.31 89 SER A O 1
ATOM 689 N N . THR A 1 90 ? 0.946 21.297 2.832 1 96.38 90 THR A N 1
ATOM 690 C CA . THR A 1 90 ? 1.699 20.656 3.91 1 96.38 90 THR A CA 1
ATOM 691 C C . THR A 1 90 ? 1.048 20.938 5.262 1 96.38 90 THR A C 1
ATOM 693 O O . THR A 1 90 ? 0.387 21.969 5.438 1 96.38 90 THR A O 1
ATOM 696 N N . GLY A 1 91 ? 1.171 20 6.188 1 96.25 91 GLY A N 1
ATOM 697 C CA . GLY A 1 91 ? 0.641 20.172 7.531 1 96.25 91 GLY A CA 1
ATOM 698 C C . GLY A 1 91 ? 1.388 19.344 8.57 1 96.25 91 GLY A C 1
ATOM 699 O O . GLY A 1 91 ? 1.798 18.219 8.297 1 96.25 91 GLY A O 1
ATOM 700 N N . VAL A 1 92 ? 1.577 19.938 9.727 1 95 92 VAL A N 1
ATOM 701 C CA . VAL A 1 92 ? 2.152 19.281 10.891 1 95 92 VAL A CA 1
ATOM 702 C C . VAL A 1 92 ? 1.066 19.031 11.93 1 95 92 VAL A C 1
ATOM 704 O O . VAL A 1 92 ? 0.355 19.953 12.336 1 95 92 VAL A O 1
ATOM 707 N N . TYR A 1 93 ? 0.951 17.812 12.336 1 92.88 93 TYR A N 1
ATOM 708 C CA . TYR A 1 93 ? -0.096 17.391 13.258 1 92.88 93 TYR A CA 1
ATOM 709 C C . TYR A 1 93 ? 0.504 16.781 14.523 1 92.88 93 TYR A C 1
ATOM 711 O O . TYR A 1 93 ? 1.722 16.625 14.625 1 92.88 93 TYR A O 1
ATOM 719 N N . HIS A 1 94 ? -0.312 16.562 15.492 1 89.25 94 HIS A N 1
ATOM 720 C CA . HIS A 1 94 ? 0.122 15.977 16.75 1 89.25 94 HIS A CA 1
ATOM 721 C C . HIS A 1 94 ? -0.725 14.766 17.125 1 89.25 94 HIS A C 1
ATOM 723 O O . HIS A 1 94 ? -1.95 14.789 16.984 1 89.25 94 HIS A O 1
ATOM 729 N N . GLY A 1 95 ? -0.049 13.664 17.578 1 87.44 95 GLY A N 1
ATOM 730 C CA . GLY A 1 95 ? -0.731 12.445 17.984 1 87.44 95 GLY A CA 1
ATOM 731 C C . GLY A 1 95 ? -0.004 11.188 17.547 1 87.44 95 GLY A C 1
ATOM 732 O O . GLY A 1 95 ? 1.216 11.203 17.359 1 87.44 95 GLY A O 1
ATOM 733 N N . LYS A 1 96 ? -0.695 10.039 17.531 1 86 96 LYS A N 1
ATOM 734 C CA . LYS A 1 96 ? -0.138 8.812 16.969 1 86 96 LYS A CA 1
ATOM 735 C C . LYS A 1 96 ? -0.21 8.812 15.453 1 86 96 LYS A C 1
ATOM 737 O O . LYS A 1 96 ? -1.29 8.969 14.875 1 86 96 LYS A O 1
ATOM 742 N N . ALA A 1 97 ? 0.818 8.656 14.852 1 90.25 97 ALA A N 1
ATOM 743 C CA . ALA A 1 97 ? 0.953 8.883 13.414 1 90.25 97 ALA A CA 1
ATOM 744 C C . ALA A 1 97 ? -0.068 8.062 12.633 1 90.25 97 ALA A C 1
ATOM 746 O O . ALA A 1 97 ? -0.737 8.586 11.734 1 90.25 97 ALA A O 1
ATOM 747 N N . ASP A 1 98 ? -0.166 6.762 12.961 1 90.38 98 ASP A N 1
ATOM 748 C CA . ASP A 1 98 ? -1.073 5.902 12.211 1 90.38 98 ASP A CA 1
ATOM 749 C C . ASP A 1 98 ? -2.521 6.363 12.359 1 90.38 98 ASP A C 1
ATOM 751 O O . ASP A 1 98 ? -3.254 6.469 11.375 1 90.38 98 ASP A O 1
ATOM 755 N N . LYS A 1 99 ? -2.928 6.742 13.555 1 89.12 99 LYS A N 1
ATOM 756 C CA . LYS A 1 99 ? -4.293 7.18 13.82 1 89.12 99 LYS A CA 1
ATOM 757 C C . LYS A 1 99 ? -4.574 8.531 13.164 1 89.12 99 LYS A C 1
ATOM 759 O O . LYS A 1 99 ? -5.656 8.75 12.617 1 89.12 99 LYS A O 1
ATOM 764 N N . ILE A 1 100 ? -3.625 9.398 13.289 1 92.06 100 ILE A N 1
ATOM 765 C CA . ILE A 1 100 ? -3.793 10.734 12.727 1 92.06 100 ILE A CA 1
ATOM 766 C C . ILE A 1 100 ? -3.924 10.648 11.211 1 92.06 100 ILE A C 1
ATOM 768 O O . ILE A 1 100 ? -4.844 11.219 10.625 1 92.06 100 ILE A O 1
ATOM 772 N N . LEU A 1 101 ? -3.062 9.922 10.555 1 94.88 101 LEU A N 1
ATOM 773 C CA . LEU A 1 101 ? -3.102 9.805 9.102 1 94.88 101 LEU A CA 1
ATOM 774 C C . LEU A 1 101 ? -4.391 9.141 8.641 1 94.88 101 LEU A C 1
ATOM 776 O O . LEU A 1 101 ? -5.023 9.586 7.684 1 94.88 101 LEU A O 1
ATOM 780 N N . ALA A 1 102 ? -4.766 8.078 9.305 1 94 102 ALA A N 1
ATOM 781 C CA . ALA A 1 102 ? -6.008 7.391 8.953 1 94 102 ALA A CA 1
ATOM 782 C C . ALA A 1 102 ? -7.215 8.312 9.133 1 94 102 ALA A C 1
ATOM 784 O O . ALA A 1 102 ? -8.117 8.336 8.289 1 94 102 ALA A O 1
ATOM 785 N N . SER A 1 103 ? -7.184 9.023 10.211 1 93.75 103 SER A N 1
ATOM 786 C CA . SER A 1 103 ? -8.289 9.938 10.492 1 93.75 103 SER A CA 1
ATOM 787 C C . SER A 1 103 ? -8.336 11.078 9.477 1 93.75 103 SER A C 1
ATOM 789 O O . SER A 1 103 ? -9.422 11.469 9.031 1 93.75 103 SER A O 1
ATOM 791 N N . LEU A 1 104 ? -7.184 11.633 9.172 1 94.81 104 LEU A N 1
ATOM 792 C CA . LEU A 1 104 ? -7.129 12.664 8.141 1 94.81 104 LEU A CA 1
ATOM 793 C C . LEU A 1 104 ? -7.738 12.164 6.832 1 94.81 104 LEU A C 1
ATOM 795 O O . LEU A 1 104 ? -8.516 12.875 6.195 1 94.81 104 LEU A O 1
ATOM 799 N N . ALA A 1 105 ? -7.367 10.969 6.441 1 95.12 105 ALA A N 1
ATOM 800 C CA . ALA A 1 105 ? -7.883 10.406 5.199 1 95.12 105 ALA A CA 1
ATOM 801 C C . ALA A 1 105 ? -9.406 10.312 5.23 1 95.12 105 ALA A C 1
ATOM 803 O O . ALA A 1 105 ? -10.078 10.648 4.25 1 95.12 105 ALA A O 1
ATOM 804 N N . ALA A 1 106 ? -9.906 9.891 6.332 1 93.06 106 ALA A N 1
ATOM 805 C CA . ALA A 1 106 ? -11.352 9.695 6.477 1 93.06 106 ALA A CA 1
ATOM 806 C C . ALA A 1 106 ? -12.086 11.031 6.453 1 93.06 106 ALA A C 1
ATOM 808 O O . ALA A 1 106 ? -13.102 11.172 5.766 1 93.06 106 ALA A O 1
ATOM 809 N N . VAL A 1 107 ? -11.609 11.961 7.16 1 91.69 107 VAL A N 1
ATOM 810 C CA . VAL A 1 107 ? -12.344 13.203 7.41 1 91.69 107 VAL A CA 1
ATOM 811 C C . VAL A 1 107 ? -12.164 14.148 6.23 1 91.69 107 VAL A C 1
ATOM 813 O O . VAL A 1 107 ? -13.109 14.828 5.824 1 91.69 107 VAL A O 1
ATOM 816 N N . LEU A 1 108 ? -10.945 14.227 5.719 1 91.62 108 LEU A N 1
ATOM 817 C CA . LEU A 1 108 ? -10.672 15.188 4.652 1 91.62 108 LEU A CA 1
ATOM 818 C C . LEU A 1 108 ? -10.82 14.539 3.283 1 91.62 108 LEU A C 1
ATOM 820 O O . LEU A 1 108 ? -10.492 15.148 2.264 1 91.62 108 LEU A O 1
ATOM 824 N N . LYS A 1 109 ? -11.211 13.266 3.221 1 91.12 109 LYS A N 1
ATOM 825 C CA . LYS A 1 109 ? -11.625 12.539 2.027 1 91.12 109 LYS A CA 1
ATOM 826 C C . LYS A 1 109 ? -10.453 12.336 1.072 1 91.12 109 LYS A C 1
ATOM 828 O O . LYS A 1 109 ? -10.578 12.562 -0.132 1 91.12 109 LYS A O 1
ATOM 833 N N . PHE A 1 110 ? -9.328 12.117 1.576 1 92.62 110 PHE A N 1
ATOM 834 C CA . PHE A 1 110 ? -8.25 11.602 0.739 1 92.62 110 PHE A CA 1
ATOM 835 C C . PHE A 1 110 ? -8.586 10.203 0.225 1 92.62 110 PHE A C 1
ATOM 837 O O . PHE A 1 110 ? -9.297 9.445 0.889 1 92.62 110 PHE A O 1
ATOM 844 N N . ASP A 1 111 ? -8.078 9.867 -0.957 1 89.69 111 ASP A N 1
ATOM 845 C CA . ASP A 1 111 ? -8.469 8.57 -1.514 1 89.69 111 ASP A CA 1
ATOM 846 C C . ASP A 1 111 ? -7.273 7.629 -1.605 1 89.69 111 ASP A C 1
ATOM 848 O O . ASP A 1 111 ? -7.41 6.484 -2.033 1 89.69 111 ASP A O 1
ATOM 852 N N . LEU A 1 112 ? -6.141 8.047 -1.144 1 91.75 112 LEU A N 1
ATOM 853 C CA . LEU A 1 112 ? -4.934 7.234 -1.039 1 91.75 112 LEU A CA 1
ATOM 854 C C . LEU A 1 112 ? -4.023 7.754 0.068 1 91.75 112 LEU A C 1
ATOM 856 O O . LEU A 1 112 ? -3.836 8.961 0.206 1 91.75 112 LEU A O 1
ATOM 860 N N . ILE A 1 113 ? -3.514 6.898 0.871 1 95.38 113 ILE A N 1
ATOM 861 C CA . ILE A 1 113 ? -2.398 7.223 1.753 1 95.38 113 ILE A CA 1
ATOM 862 C C . ILE A 1 113 ? -1.107 6.633 1.189 1 95.38 113 ILE A C 1
ATOM 864 O O . ILE A 1 113 ? -1.071 5.461 0.8 1 95.38 113 ILE A O 1
ATOM 868 N N . LEU A 1 114 ? -0.122 7.414 1.098 1 94.75 114 LEU A N 1
ATOM 869 C CA . LEU A 1 114 ? 1.2 7.008 0.634 1 94.75 114 LEU A CA 1
ATOM 870 C C . LEU A 1 114 ? 2.244 7.207 1.728 1 94.75 114 LEU A C 1
ATOM 872 O O . LEU A 1 114 ? 2.305 8.273 2.348 1 94.75 114 LEU A O 1
ATOM 876 N N . VAL A 1 115 ? 3.027 6.176 2.047 1 93.62 115 VAL A N 1
ATOM 877 C CA . VAL A 1 115 ? 4.148 6.273 2.975 1 93.62 115 VAL A CA 1
ATOM 878 C C . VAL A 1 115 ? 5.391 5.637 2.355 1 93.62 115 VAL A C 1
ATOM 880 O O . VAL A 1 115 ? 5.281 4.785 1.47 1 93.62 115 VAL A O 1
ATOM 883 N N . VAL A 1 116 ? 6.508 6.148 2.795 1 89 116 VAL A N 1
ATOM 884 C CA . VAL A 1 116 ? 7.773 5.609 2.316 1 89 116 VAL A CA 1
ATOM 885 C C . VAL A 1 116 ? 8.406 4.734 3.396 1 89 116 VAL A C 1
ATOM 887 O O . VAL A 1 116 ? 8.469 5.125 4.562 1 89 116 VAL A O 1
ATOM 890 N N . SER A 1 117 ? 8.641 3.521 3.086 1 75.88 117 SER A N 1
ATOM 891 C CA . SER A 1 117 ? 9.312 2.629 4.02 1 75.88 117 SER A CA 1
ATOM 892 C C . SER A 1 117 ? 10.828 2.689 3.852 1 75.88 117 SER A C 1
ATOM 894 O O . SER A 1 117 ? 11.352 2.342 2.791 1 75.88 117 SER A O 1
ATOM 896 N N . HIS A 1 118 ? 11.406 3.5 4.727 1 65.06 118 HIS A N 1
ATOM 897 C CA . HIS A 1 118 ? 12.859 3.605 4.746 1 65.06 118 HIS A CA 1
ATOM 898 C C . HIS A 1 118 ? 13.484 2.461 5.535 1 65.06 118 HIS A C 1
ATOM 900 O O . HIS A 1 118 ? 12.789 1.724 6.23 1 65.06 118 HIS A O 1
ATOM 906 N N . GLY A 1 119 ? 14.805 2.082 5.246 1 52.5 119 GLY A N 1
ATOM 907 C CA . GLY A 1 119 ? 15.75 1.049 5.633 1 52.5 119 GLY A CA 1
ATOM 908 C C . GLY A 1 119 ? 15.695 0.713 7.113 1 52.5 119 GLY A C 1
ATOM 909 O O . GLY A 1 119 ? 16.625 0.103 7.648 1 52.5 119 GLY A O 1
ATOM 910 N N . ARG A 1 120 ? 14.891 1.578 7.949 1 46.47 120 ARG A N 1
ATOM 911 C CA . ARG A 1 120 ? 15.375 1.031 9.211 1 46.47 120 ARG A CA 1
ATOM 912 C C . ARG A 1 120 ? 15.109 -0.468 9.297 1 46.47 120 ARG A C 1
ATOM 914 O O . ARG A 1 120 ? 14.031 -0.935 8.922 1 46.47 120 ARG A O 1
ATOM 921 N N . PRO A 1 121 ? 16.281 -1.217 9.312 1 42.66 121 PRO A N 1
ATOM 922 C CA . PRO A 1 121 ? 16.188 -2.676 9.422 1 42.66 121 PRO A CA 1
ATOM 923 C C . PRO A 1 121 ? 15.039 -3.137 10.305 1 42.66 121 PRO A C 1
ATOM 925 O O . PRO A 1 121 ? 14.797 -2.557 11.359 1 42.66 121 PRO A O 1
ATOM 928 N N . LEU A 1 122 ? 14 -3.471 9.617 1 43.03 122 LEU A N 1
ATOM 929 C CA . LEU A 1 122 ? 12.906 -4.125 10.32 1 43.03 122 LEU A CA 1
ATOM 930 C C . LEU A 1 122 ? 13.438 -5.129 11.336 1 43.03 122 LEU A C 1
ATOM 932 O O . LEU A 1 122 ? 14.172 -6.051 10.984 1 43.03 122 LEU A O 1
ATOM 936 N N . ILE A 1 123 ? 13.719 -4.773 12.508 1 43.19 123 ILE A N 1
ATOM 937 C CA . ILE A 1 123 ? 13.969 -5.824 13.492 1 43.19 123 ILE A CA 1
ATOM 938 C C . ILE A 1 123 ? 12.984 -6.973 13.281 1 43.19 123 ILE A C 1
ATOM 940 O O . ILE A 1 123 ? 11.852 -6.754 12.852 1 43.19 123 ILE A O 1
ATOM 944 N N . ASN A 1 124 ? 13.539 -8.188 13.117 1 41.28 124 ASN A N 1
ATOM 945 C CA . ASN A 1 124 ? 12.938 -9.5 12.883 1 41.28 124 ASN A CA 1
ATOM 946 C C . ASN A 1 124 ? 11.461 -9.523 13.266 1 41.28 124 ASN A C 1
ATOM 948 O O . ASN A 1 124 ? 10.633 -10.07 12.539 1 41.28 124 ASN A O 1
ATOM 952 N N . ARG A 1 125 ? 11.148 -9.781 14.555 1 39.81 125 ARG A N 1
ATOM 953 C CA . ARG A 1 125 ? 10.031 -10.523 15.117 1 39.81 125 ARG A CA 1
ATOM 954 C C . ARG A 1 125 ? 8.75 -9.688 15.094 1 39.81 125 ARG A C 1
ATOM 956 O O . ARG A 1 125 ? 7.648 -10.227 15.008 1 39.81 125 ARG A O 1
ATOM 963 N N . LEU A 1 126 ? 8.625 -8.531 15.883 1 42.28 126 LEU A N 1
ATOM 964 C CA . LEU A 1 126 ? 7.383 -7.969 16.391 1 42.28 126 LEU A CA 1
ATOM 965 C C . LEU A 1 126 ? 6.836 -6.91 15.438 1 42.28 126 LEU A C 1
ATOM 967 O O . LEU A 1 126 ? 7.449 -5.855 15.266 1 42.28 126 LEU A O 1
ATOM 971 N N . MET A 1 127 ? 6.375 -7.188 14.305 1 47.88 127 MET A N 1
ATOM 972 C CA . MET A 1 127 ? 5.676 -6.363 13.328 1 47.88 127 MET A CA 1
ATOM 973 C C . MET A 1 127 ? 4.828 -5.301 14.016 1 47.88 127 MET A C 1
ATOM 975 O O . MET A 1 127 ? 3.971 -4.68 13.383 1 47.88 127 MET A O 1
ATOM 979 N N . THR A 1 128 ? 4.688 -5.238 15.297 1 48.06 128 THR A N 1
ATOM 980 C CA . THR A 1 128 ? 3.676 -4.422 15.953 1 48.06 128 THR A CA 1
ATOM 981 C C . THR A 1 128 ? 3.855 -2.947 15.602 1 48.06 128 THR A C 1
ATOM 983 O O . THR A 1 128 ? 2.885 -2.186 15.594 1 48.06 128 THR A O 1
ATOM 986 N N . GLY A 1 129 ? 5 -2.475 15.25 1 60.19 129 GLY A N 1
ATOM 987 C CA . GLY A 1 129 ? 5.023 -1.053 15.555 1 60.19 129 GLY A CA 1
ATOM 988 C C . GLY A 1 129 ? 5.375 -0.192 14.359 1 60.19 129 GLY A C 1
ATOM 989 O O . GLY A 1 129 ? 5.633 1.004 14.5 1 60.19 129 GLY A O 1
ATOM 990 N N . SER A 1 130 ? 5.297 -0.852 13.242 1 78.38 130 SER A N 1
ATOM 991 C CA . SER A 1 130 ? 5.715 0.101 12.219 1 78.38 130 SER A CA 1
ATOM 992 C C . SER A 1 130 ? 4.52 0.861 11.648 1 78.38 130 SER A C 1
ATOM 994 O O . SER A 1 130 ? 3.387 0.373 11.695 1 78.38 130 SER A O 1
ATOM 996 N N . LEU A 1 131 ? 4.754 2.117 11.242 1 85.69 131 LEU A N 1
ATOM 997 C CA . LEU A 1 131 ? 3.703 2.967 10.695 1 85.69 131 LEU A CA 1
ATOM 998 C C . LEU A 1 131 ? 3.043 2.301 9.492 1 85.69 131 LEU A C 1
ATOM 1000 O O . LEU A 1 131 ? 1.816 2.172 9.445 1 85.69 131 LEU A O 1
ATOM 1004 N N . PRO A 1 132 ? 3.812 1.794 8.492 1 89.19 132 PRO A N 1
ATOM 1005 C CA . PRO A 1 132 ? 3.145 1.146 7.363 1 89.19 132 PRO A CA 1
ATOM 1006 C C . PRO A 1 132 ? 2.311 -0.063 7.785 1 89.19 132 PRO A C 1
ATOM 1008 O O . PRO A 1 132 ? 1.189 -0.242 7.301 1 89.19 132 PRO A O 1
ATOM 1011 N N . GLY A 1 133 ? 2.84 -0.904 8.641 1 86.12 133 GLY A N 1
ATOM 1012 C CA . GLY A 1 133 ? 2.115 -2.074 9.109 1 86.12 133 GLY A CA 1
ATOM 1013 C C . GLY A 1 133 ? 0.801 -1.73 9.781 1 86.12 133 GLY A C 1
ATOM 1014 O O . GLY A 1 133 ? -0.213 -2.395 9.555 1 86.12 133 GLY A O 1
ATOM 1015 N N . SER A 1 134 ? 0.837 -0.757 10.586 1 86 134 SER A N 1
ATOM 1016 C CA . SER A 1 134 ? -0.375 -0.327 11.281 1 86 134 SER A CA 1
ATOM 1017 C C . SER A 1 134 ? -1.374 0.292 10.305 1 86 134 SER A C 1
ATOM 1019 O O . SER A 1 134 ? -2.572 0.009 10.375 1 86 134 SER A O 1
ATOM 1021 N N . LEU A 1 135 ? -0.924 1.108 9.422 1 91.44 135 LEU A N 1
ATOM 1022 C CA . LEU A 1 135 ? -1.784 1.842 8.492 1 91.44 135 LEU A CA 1
ATOM 1023 C C . LEU A 1 135 ? -2.568 0.883 7.605 1 91.44 135 LEU A C 1
ATOM 1025 O O . LEU A 1 135 ? -3.744 1.116 7.32 1 91.44 135 LEU A O 1
ATOM 1029 N N . VAL A 1 136 ? -1.929 -0.151 7.145 1 90.56 136 VAL A N 1
ATOM 1030 C CA . VAL A 1 136 ? -2.604 -1.052 6.219 1 90.56 136 VAL A CA 1
ATOM 1031 C C . VAL A 1 136 ? -3.779 -1.73 6.918 1 90.56 136 VAL A C 1
ATOM 1033 O O . VAL A 1 136 ? -4.695 -2.234 6.262 1 90.56 136 VAL A O 1
ATOM 1036 N N . HIS A 1 137 ? -3.818 -1.679 8.164 1 87.06 137 HIS A N 1
ATOM 1037 C CA . HIS A 1 137 ? -4.895 -2.309 8.914 1 87.06 137 HIS A CA 1
ATOM 1038 C C . HIS A 1 137 ? -5.996 -1.306 9.242 1 87.06 137 HIS A C 1
ATOM 1040 O O . HIS A 1 137 ? -7.184 -1.643 9.195 1 87.06 137 HIS A O 1
ATOM 1046 N N . ILE A 1 138 ? -5.613 -0.136 9.531 1 88.75 138 ILE A N 1
ATOM 1047 C CA . ILE A 1 138 ? -6.609 0.745 10.133 1 88.75 138 ILE A CA 1
ATOM 1048 C C . ILE A 1 138 ? -7.055 1.788 9.109 1 88.75 138 ILE A C 1
ATOM 1050 O O . ILE A 1 138 ? -8.039 2.496 9.32 1 88.75 138 ILE A O 1
ATOM 1054 N N . SER A 1 139 ? -6.297 1.958 8.055 1 93.94 139 SER A N 1
ATOM 1055 C CA . SER A 1 139 ? -6.625 2.98 7.07 1 93.94 139 SER A CA 1
ATOM 1056 C C . SER A 1 139 ? -7.984 2.713 6.426 1 93.94 139 SER A C 1
ATOM 1058 O O . SER A 1 139 ? -8.297 1.574 6.078 1 93.94 139 SER A O 1
ATOM 1060 N N . PRO A 1 140 ? -8.789 3.771 6.223 1 94 140 PRO A N 1
ATOM 1061 C CA . PRO A 1 140 ? -10.07 3.613 5.52 1 94 140 PRO A CA 1
ATOM 1062 C C . PRO A 1 140 ? -9.914 3.652 4 1 94 140 PRO A C 1
ATOM 1064 O O . PRO A 1 140 ? -10.891 3.453 3.273 1 94 140 PRO A O 1
ATOM 1067 N N . VAL A 1 141 ? -8.773 3.982 3.516 1 93.75 141 VAL A N 1
ATOM 1068 C CA . VAL A 1 141 ? -8.523 4.062 2.08 1 93.75 141 VAL A CA 1
ATOM 1069 C C . VAL A 1 141 ? -7.32 3.195 1.718 1 93.75 141 VAL A C 1
ATOM 1071 O O . VAL A 1 141 ? -6.617 2.697 2.602 1 93.75 141 VAL A O 1
ATOM 1074 N N . SER A 1 142 ? -7.102 2.969 0.464 1 92.62 142 SER A N 1
ATOM 1075 C CA . SER A 1 142 ? -5.957 2.193 -0.002 1 92.62 142 SER A CA 1
ATOM 1076 C C . SER A 1 142 ? -4.645 2.816 0.459 1 92.62 142 SER A C 1
ATOM 1078 O O . SER A 1 142 ? -4.551 4.035 0.619 1 92.62 142 SER A O 1
ATOM 1080 N N . VAL A 1 143 ? -3.656 1.962 0.737 1 94 143 VAL A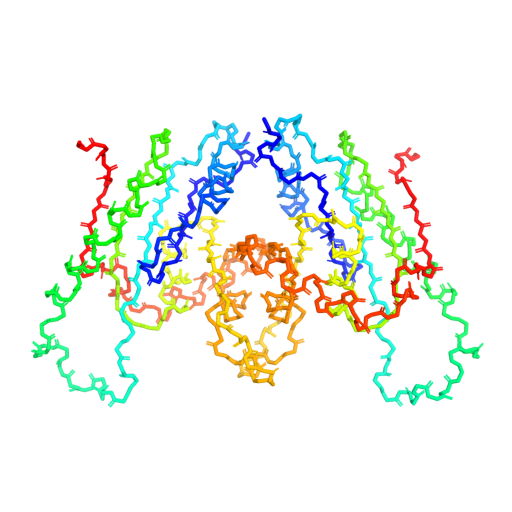 N 1
ATOM 1081 C CA . VAL A 1 143 ? -2.35 2.402 1.214 1 94 143 VAL A CA 1
ATOM 1082 C C . VAL A 1 143 ? -1.262 1.923 0.255 1 94 143 VAL A C 1
ATOM 1084 O O . VAL A 1 143 ? -1.217 0.744 -0.103 1 94 143 VAL A O 1
ATOM 1087 N N . LEU A 1 144 ? -0.491 2.812 -0.188 1 92.75 144 LEU A N 1
ATOM 1088 C CA . LEU A 1 144 ? 0.697 2.504 -0.976 1 92.75 144 LEU A CA 1
ATOM 1089 C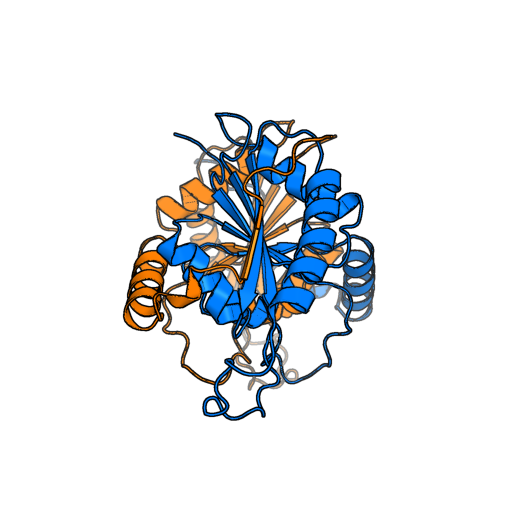 C . LEU A 1 144 ? 1.964 2.697 -0.149 1 92.75 144 LEU A C 1
ATOM 1091 O O . LEU A 1 144 ? 2.225 3.795 0.348 1 92.75 144 LEU A O 1
ATOM 1095 N N . VAL A 1 145 ? 2.654 1.653 0.048 1 93.31 145 VAL A N 1
ATOM 1096 C CA . VAL A 1 145 ? 3.949 1.707 0.715 1 93.31 145 VAL A CA 1
ATOM 1097 C C . VAL A 1 145 ? 5.07 1.635 -0.322 1 93.31 145 VAL A C 1
ATOM 1099 O O . VAL A 1 145 ? 5.273 0.595 -0.952 1 93.31 145 VAL A O 1
ATOM 1102 N N . ILE A 1 146 ? 5.785 2.658 -0.463 1 92.12 146 ILE A N 1
ATOM 1103 C CA . ILE A 1 146 ? 6.809 2.752 -1.499 1 92.12 146 ILE A CA 1
ATOM 1104 C C . ILE A 1 146 ? 8.156 2.312 -0.933 1 92.12 146 ILE A C 1
ATOM 1106 O O . ILE A 1 146 ? 8.508 2.662 0.196 1 92.12 146 ILE A O 1
ATOM 1110 N N . LYS A 1 147 ? 8.781 1.56 -1.734 1 89.62 147 LYS A N 1
ATOM 1111 C CA . LYS A 1 147 ? 10.156 1.157 -1.443 1 89.62 147 LYS A CA 1
ATOM 1112 C C . LYS A 1 147 ? 11.148 1.914 -2.322 1 89.62 147 LYS A C 1
ATOM 1114 O O . LYS A 1 147 ? 10.969 1.996 -3.539 1 89.62 147 LYS A O 1
ATOM 1119 N N . ASP A 1 148 ? 12.109 2.525 -1.659 1 85.25 148 ASP A N 1
ATOM 1120 C CA . ASP A 1 148 ? 13.133 3.162 -2.484 1 85.25 148 ASP A CA 1
ATOM 1121 C C . ASP A 1 148 ? 14.062 2.123 -3.107 1 85.25 148 ASP A C 1
ATOM 1123 O O . ASP A 1 148 ? 14 0.943 -2.758 1 85.25 148 ASP A O 1
ATOM 1127 N N . GLN A 1 149 ? 14.82 2.537 -4.012 1 85.94 149 GLN A N 1
ATOM 1128 C CA . GLN A 1 149 ? 15.664 1.64 -4.793 1 85.94 149 GLN A CA 1
ATOM 1129 C C . GLN A 1 149 ? 16.672 0.909 -3.902 1 85.94 149 GLN A C 1
ATOM 1131 O O . GLN A 1 149 ? 16.922 -0.284 -4.09 1 85.94 149 GLN A O 1
ATOM 1136 N N . ALA A 1 150 ? 17.25 1.672 -2.99 1 84.44 150 ALA A N 1
ATOM 1137 C CA . ALA A 1 150 ? 18.25 1.072 -2.111 1 84.44 150 ALA A CA 1
ATOM 1138 C C . ALA A 1 150 ? 17.656 -0.067 -1.293 1 84.44 150 ALA A C 1
ATOM 1140 O O . ALA A 1 150 ? 18.219 -1.157 -1.221 1 84.44 150 ALA A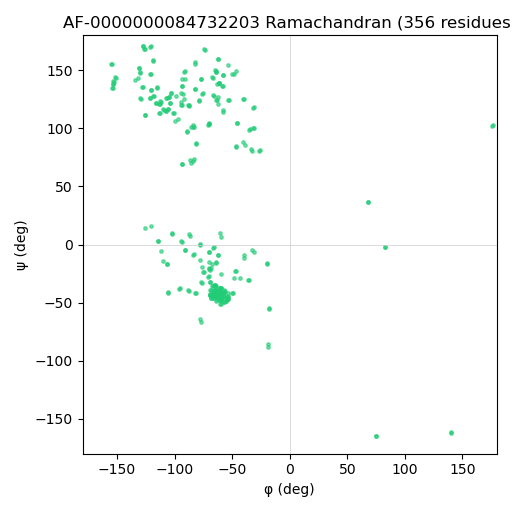 O 1
ATOM 1141 N N . ARG A 1 151 ? 16.531 0.187 -0.722 1 85.62 151 ARG A N 1
ATOM 1142 C CA . ARG A 1 151 ? 15.852 -0.827 0.076 1 85.62 151 ARG A CA 1
ATOM 1143 C C . ARG A 1 151 ? 15.383 -1.987 -0.796 1 85.62 151 ARG A C 1
ATOM 1145 O O . ARG A 1 151 ? 15.445 -3.146 -0.383 1 85.62 151 ARG A O 1
ATOM 1152 N N . SER A 1 152 ? 14.844 -1.674 -1.908 1 90.56 152 SER A N 1
ATOM 1153 C CA . SER A 1 152 ? 14.406 -2.695 -2.854 1 90.56 152 SER A CA 1
ATOM 1154 C C . SER A 1 152 ? 15.531 -3.664 -3.186 1 90.56 152 SER A C 1
ATOM 1156 O O . SER A 1 152 ? 15.344 -4.883 -3.158 1 90.56 152 SER A O 1
ATOM 1158 N N . GLU A 1 153 ? 16.672 -3.174 -3.479 1 90.81 153 GLU A N 1
ATOM 1159 C CA . GLU A 1 153 ? 17.828 -3.994 -3.836 1 90.81 153 GLU A CA 1
ATOM 1160 C C . GLU A 1 153 ? 18.281 -4.859 -2.658 1 90.81 153 GLU A C 1
ATOM 1162 O O . GLU A 1 153 ? 18.609 -6.035 -2.834 1 90.81 153 GLU A O 1
ATOM 1167 N N . GLU A 1 154 ? 18.312 -4.254 -1.535 1 89.56 154 GLU A N 1
ATOM 1168 C CA . GLU A 1 154 ? 18.719 -4.973 -0.33 1 89.56 154 GLU A CA 1
ATOM 1169 C C . GLU A 1 154 ? 17.781 -6.152 -0.06 1 89.56 154 GLU A C 1
ATOM 1171 O O . GLU A 1 154 ? 18.25 -7.277 0.161 1 89.56 154 GLU A O 1
ATOM 1176 N N . LEU A 1 155 ? 16.531 -5.906 -0.053 1 90.75 155 LEU A N 1
ATOM 1177 C CA . LEU A 1 155 ? 15.555 -6.945 0.238 1 90.75 155 LEU A CA 1
ATOM 1178 C C . LEU A 1 155 ? 15.547 -8.008 -0.854 1 90.75 155 LEU A C 1
ATOM 1180 O O . LEU A 1 155 ? 15.43 -9.203 -0.564 1 90.75 155 LEU A O 1
ATOM 1184 N N . SER A 1 156 ? 15.656 -7.598 -2.107 1 91.88 156 SER A N 1
ATOM 1185 C CA . SER A 1 156 ? 15.719 -8.547 -3.215 1 91.88 156 SER A CA 1
ATOM 1186 C C . SER A 1 156 ? 16.906 -9.492 -3.066 1 91.88 156 SER A C 1
ATOM 1188 O O . SER A 1 156 ? 16.781 -10.703 -3.285 1 91.88 156 SER A O 1
ATOM 1190 N N . ARG A 1 157 ? 18.031 -8.945 -2.736 1 90 157 ARG A N 1
ATOM 1191 C CA . ARG A 1 157 ? 19.234 -9.758 -2.541 1 90 157 ARG A CA 1
ATOM 1192 C C . ARG A 1 157 ? 19.031 -10.773 -1.421 1 90 157 ARG A C 1
ATOM 1194 O O . ARG A 1 157 ? 19.406 -11.938 -1.557 1 90 157 ARG A O 1
ATOM 1201 N N . SER A 1 158 ? 18.453 -10.289 -0.333 1 88.69 158 SER A N 1
ATOM 1202 C CA . SER A 1 158 ? 18.203 -11.172 0.806 1 88.69 158 SER A CA 1
ATOM 1203 C C . SER A 1 158 ? 17.25 -12.297 0.439 1 88.69 158 SER A C 1
ATOM 1205 O O . SER A 1 158 ? 17.469 -13.453 0.82 1 88.69 158 SER A O 1
ATOM 1207 N N . LEU A 1 159 ? 16.203 -12.008 -0.305 1 88.69 159 LEU A N 1
ATOM 1208 C CA . LEU A 1 159 ? 15.203 -12.992 -0.695 1 88.69 159 LEU A CA 1
ATOM 1209 C C . LEU A 1 159 ? 15.781 -14 -1.681 1 88.69 159 LEU A C 1
ATOM 1211 O O . LEU A 1 159 ? 15.531 -15.203 -1.569 1 88.69 159 LEU A O 1
ATOM 1215 N N . ARG A 1 160 ? 16.578 -13.539 -2.57 1 85.62 160 ARG A N 1
ATOM 1216 C CA . ARG A 1 160 ? 17.172 -14.406 -3.586 1 85.62 160 ARG A CA 1
ATOM 1217 C C . ARG A 1 160 ? 18.188 -15.367 -2.967 1 85.62 160 ARG A C 1
ATOM 1219 O O . ARG A 1 160 ? 18.328 -16.5 -3.428 1 85.62 160 ARG A O 1
ATOM 1226 N N . ALA A 1 161 ? 18.812 -14.852 -1.944 1 85.31 161 ALA A N 1
ATOM 1227 C CA . ALA A 1 161 ? 19.828 -15.656 -1.289 1 85.31 161 ALA A CA 1
ATOM 1228 C C . ALA A 1 161 ? 19.219 -16.812 -0.512 1 85.31 161 ALA A C 1
ATOM 1230 O O . ALA A 1 161 ? 19.875 -17.828 -0.268 1 85.31 161 ALA A O 1
ATOM 1231 N N . HIS A 1 162 ? 17.984 -16.688 -0.029 1 77.5 162 HIS A N 1
ATOM 1232 C CA . HIS A 1 162 ? 17.406 -17.656 0.899 1 77.5 162 HIS A CA 1
ATOM 1233 C C . HIS A 1 162 ? 16.297 -18.469 0.236 1 77.5 162 HIS A C 1
ATOM 1235 O O . HIS A 1 162 ? 15.75 -19.391 0.843 1 77.5 162 HIS A O 1
ATOM 1241 N N . LEU A 1 163 ? 15.812 -18.047 -0.919 1 69.38 163 LEU A N 1
ATOM 1242 C CA . LEU A 1 163 ? 14.625 -18.719 -1.454 1 69.38 163 LEU A CA 1
ATOM 1243 C C . LEU A 1 163 ? 15.008 -19.828 -2.424 1 69.38 163 LEU A C 1
ATOM 1245 O O . LEU A 1 163 ? 15.859 -19.625 -3.295 1 69.38 163 LEU A O 1
ATOM 1249 N N . PRO A 1 164 ? 14.516 -21.062 -2.049 1 62.41 164 PRO A N 1
ATOM 1250 C CA . PRO A 1 164 ? 14.742 -22.109 -3.061 1 62.41 164 PRO A CA 1
ATOM 1251 C C . PRO A 1 164 ? 14.047 -21.797 -4.387 1 62.41 164 PRO A C 1
ATOM 1253 O O . PRO A 1 164 ? 13.008 -21.141 -4.406 1 62.41 164 PRO A O 1
ATOM 1256 N N . ALA A 1 165 ? 14.758 -22.078 -5.48 1 60.31 165 ALA A N 1
ATOM 1257 C CA . ALA A 1 165 ? 14.266 -21.875 -6.844 1 60.31 165 ALA A CA 1
ATOM 1258 C C . ALA A 1 165 ? 12.859 -22.438 -7.012 1 60.31 165 ALA A C 1
ATOM 1260 O O . ALA A 1 165 ? 12.094 -21.984 -7.863 1 60.31 165 ALA A O 1
ATOM 1261 N N . GLU A 1 166 ? 12.57 -23.375 -6.125 1 66.75 166 GLU A N 1
ATOM 1262 C CA . GLU A 1 166 ? 11.297 -24.094 -6.234 1 66.75 166 GLU A CA 1
ATOM 1263 C C . GLU A 1 166 ? 10.117 -23.172 -5.941 1 66.75 166 GLU A C 1
ATOM 1265 O O . GLU A 1 166 ? 9.008 -23.391 -6.418 1 66.75 166 GLU A O 1
ATOM 1270 N N . VAL A 1 167 ? 10.438 -22.031 -5.32 1 67.38 167 VAL A N 1
ATOM 1271 C CA . VAL A 1 167 ? 9.383 -21.078 -4.961 1 67.38 167 VAL A CA 1
ATOM 1272 C C . VAL A 1 167 ? 8.797 -20.453 -6.227 1 67.38 167 VAL A C 1
ATOM 1274 O O . VAL A 1 167 ? 7.605 -20.125 -6.266 1 67.38 167 VAL A O 1
ATOM 1277 N N . LEU A 1 168 ? 9.562 -20.547 -7.219 1 77.56 168 LEU A N 1
ATOM 1278 C CA . LEU A 1 168 ? 9.164 -19.891 -8.461 1 77.56 168 LEU A CA 1
ATOM 1279 C C . LEU A 1 168 ? 8.367 -20.828 -9.352 1 77.56 168 LEU A C 1
ATOM 1281 O O . LEU A 1 168 ? 7.781 -20.406 -10.344 1 77.56 168 LEU A O 1
ATOM 1285 N N . LYS A 1 169 ? 8.273 -22.078 -8.867 1 85.88 169 LYS A N 1
ATOM 1286 C CA . LYS A 1 169 ? 7.574 -23.031 -9.727 1 85.88 169 LYS A CA 1
ATOM 1287 C C . LYS A 1 169 ? 6.113 -23.188 -9.305 1 85.88 169 LYS A C 1
ATOM 1289 O O . LYS A 1 169 ? 5.816 -23.812 -8.289 1 85.88 169 LYS A O 1
ATOM 1294 N N . PRO A 1 170 ? 5.227 -22.641 -10.109 1 91.56 170 PRO A N 1
ATOM 1295 C CA . PRO A 1 170 ? 3.814 -22.797 -9.742 1 91.56 170 PRO A CA 1
ATOM 1296 C C . PRO A 1 170 ? 3.342 -24.25 -9.82 1 91.56 170 PRO A C 1
ATOM 1298 O O . PRO A 1 170 ? 3.812 -25 -10.672 1 91.56 170 PRO A O 1
ATOM 1301 N N . LEU A 1 171 ? 2.488 -24.688 -8.945 1 88.75 171 LEU A N 1
ATOM 1302 C CA . LEU A 1 171 ? 1.821 -25.984 -9.008 1 88.75 171 LEU A CA 1
ATOM 1303 C C . LEU A 1 171 ? 0.91 -26.062 -10.227 1 88.75 171 LEU A C 1
ATOM 1305 O O . LEU A 1 171 ? 0.74 -27.141 -10.812 1 88.75 171 LEU A O 1
ATOM 1309 N N . ALA A 1 172 ? 0.333 -24.984 -10.562 1 92.31 172 ALA A N 1
ATOM 1310 C CA . ALA A 1 172 ? -0.54 -24.797 -11.719 1 92.31 172 ALA A CA 1
ATOM 1311 C C . ALA A 1 172 ? -0.487 -23.359 -12.219 1 92.31 172 ALA A C 1
ATOM 1313 O O . ALA A 1 172 ? -0.323 -22.422 -11.43 1 92.31 172 ALA A O 1
ATOM 1314 N N . GLN A 1 173 ? -0.574 -23.188 -13.547 1 94.88 173 GLN A N 1
ATOM 1315 C CA . GLN A 1 173 ? -0.476 -21.812 -14.055 1 94.88 173 GLN A CA 1
ATOM 1316 C C . GLN A 1 173 ? -1.174 -21.688 -15.406 1 94.88 173 GLN A C 1
ATOM 1318 O O . GLN A 1 173 ? -1.429 -22.672 -16.078 1 94.88 173 GLN A O 1
ATOM 1323 N N . SER A 1 174 ? -1.57 -20.469 -15.68 1 92.69 174 SER A N 1
ATOM 1324 C CA . SER A 1 174 ? -2.066 -20.078 -16.984 1 92.69 174 SER A CA 1
ATOM 1325 C C . SER A 1 174 ? -1.368 -18.812 -17.484 1 92.69 174 SER A C 1
ATOM 1327 O O . SER A 1 174 ? -1.206 -17.844 -16.734 1 92.69 174 SER A O 1
ATOM 1329 N N . ASN A 1 175 ? -0.746 -18.734 -18.672 1 84.19 175 ASN A N 1
ATOM 1330 C CA . ASN A 1 175 ? 0.014 -17.625 -19.219 1 84.19 175 ASN A CA 1
ATOM 1331 C C . ASN A 1 175 ? -0.891 -16.641 -19.953 1 84.19 175 ASN A C 1
ATOM 1333 O O . ASN A 1 175 ? -0.419 -15.633 -20.484 1 84.19 175 ASN A O 1
ATOM 1337 N N . GLY A 1 176 ? -2.121 -16.734 -19.938 1 77.56 176 GLY A N 1
ATOM 1338 C CA . GLY A 1 176 ? -3.029 -15.828 -20.625 1 77.56 176 GLY A CA 1
ATOM 1339 C C . GLY A 1 176 ? -4.484 -16.234 -20.5 1 77.56 176 GLY A C 1
ATOM 1340 O O . GLY A 1 176 ? -4.828 -17.406 -20.703 1 77.56 176 GLY A O 1
ATOM 1341 N N . VAL A 1 177 ? -5.258 -15.531 -19.609 1 63.78 177 VAL A N 1
ATOM 1342 C CA . VAL A 1 177 ? -6.684 -15.828 -19.562 1 63.78 177 VAL A CA 1
ATOM 1343 C C . VAL A 1 177 ? -7.414 -15.062 -20.656 1 63.78 177 VAL A C 1
ATOM 1345 O O . VAL A 1 177 ? -7.418 -13.828 -20.672 1 63.78 177 VAL A O 1
ATOM 1348 N N . THR A 1 178 ? -7.207 -15.547 -21.859 1 53.69 178 THR A N 1
ATOM 1349 C CA . THR A 1 178 ? -7.906 -14.961 -23 1 53.69 178 THR A CA 1
ATOM 1350 C C . THR A 1 178 ? -9.406 -15.219 -22.906 1 53.69 178 THR A C 1
ATOM 1352 O O . THR A 1 178 ? -9.836 -16.172 -22.266 1 53.69 178 THR A O 1
ATOM 1355 N N . ASP A 1 179 ? -10.273 -14.109 -23.047 1 47.62 179 ASP A N 1
ATOM 1356 C CA . ASP A 1 179 ? -11.711 -14.242 -23.25 1 47.62 179 ASP A CA 1
ATOM 1357 C C . ASP A 1 179 ? -12.047 -15.477 -24.078 1 47.62 179 ASP A C 1
ATOM 1359 O O . ASP A 1 179 ? -11.531 -15.641 -25.188 1 47.62 179 ASP A O 1
ATOM 1363 N N . LYS A 1 180 ? -12.164 -16.781 -23.625 1 36.84 180 LYS A N 1
ATOM 1364 C CA . LYS A 1 180 ? -12.945 -17.609 -24.531 1 36.84 180 LYS A CA 1
ATOM 1365 C 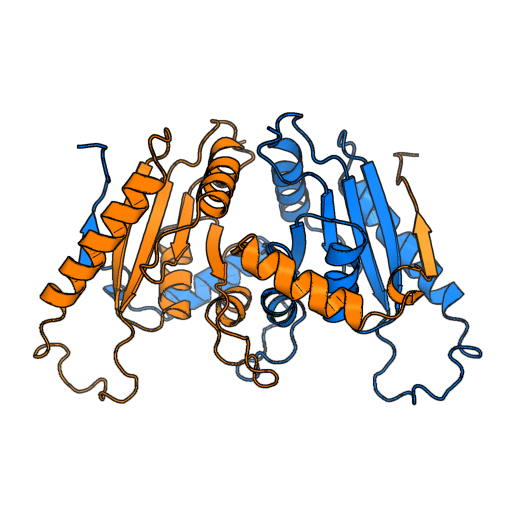C . LYS A 1 180 ? -14.398 -17.156 -24.578 1 36.84 180 LYS A C 1
ATOM 1367 O O . LYS A 1 180 ? -14.961 -16.719 -23.578 1 36.84 180 LYS A O 1
ATOM 1372 N N . MET B 1 1 ? 9.984 7.633 -20.344 1 36.12 1 MET B N 1
ATOM 1373 C CA . MET B 1 1 ? 10.219 6.504 -19.453 1 36.12 1 MET B CA 1
ATOM 1374 C C . MET B 1 1 ? 8.914 6.004 -18.844 1 36.12 1 MET B C 1
ATOM 1376 O O . MET B 1 1 ? 8 6.793 -18.594 1 36.12 1 MET B O 1
ATOM 1380 N N . PRO B 1 2 ? 8.664 4.824 -19.109 1 43.5 2 PRO B N 1
ATOM 1381 C CA . PRO B 1 2 ? 7.348 4.324 -18.703 1 43.5 2 PRO B CA 1
ATOM 1382 C C . PRO B 1 2 ? 6.973 4.727 -17.281 1 43.5 2 PRO B C 1
ATOM 1384 O O . PRO B 1 2 ? 7.824 4.703 -16.391 1 43.5 2 PRO B O 1
ATOM 1387 N N . THR B 1 3 ? 6.051 5.734 -17.078 1 52.22 3 THR B N 1
ATOM 1388 C CA . THR B 1 3 ? 5.758 6.492 -15.875 1 52.22 3 THR B CA 1
ATOM 1389 C C . THR B 1 3 ? 4.898 5.668 -14.914 1 52.22 3 THR B C 1
ATOM 1391 O O . THR B 1 3 ? 4.645 6.082 -13.781 1 52.22 3 THR B O 1
ATOM 1394 N N . GLY B 1 4 ? 4.531 4.344 -15.328 1 66.81 4 GLY B N 1
ATOM 1395 C CA . GLY B 1 4 ? 3.664 3.572 -14.453 1 66.81 4 GLY B CA 1
ATOM 1396 C C . GLY B 1 4 ? 4.223 2.201 -14.117 1 66.81 4 GLY B C 1
ATOM 1397 O O . GLY B 1 4 ? 5.348 1.873 -14.492 1 66.81 4 GLY B O 1
ATOM 1398 N N . TYR B 1 5 ? 3.607 1.544 -13.211 1 79.5 5 TYR B N 1
ATOM 1399 C CA . TYR B 1 5 ? 3.965 0.156 -12.945 1 79.5 5 TYR B CA 1
ATOM 1400 C C . TYR B 1 5 ? 3.805 -0.7 -14.195 1 79.5 5 TYR B C 1
ATOM 1402 O O . TYR B 1 5 ? 2.809 -0.58 -14.914 1 79.5 5 TYR B O 1
ATOM 1410 N N . ARG B 1 6 ? 4.73 -1.552 -14.469 1 83.31 6 ARG B N 1
ATOM 1411 C CA . ARG B 1 6 ? 4.746 -2.334 -15.703 1 83.31 6 ARG B CA 1
ATOM 1412 C C . ARG B 1 6 ? 4.355 -3.785 -15.43 1 83.31 6 ARG B C 1
ATOM 1414 O O . ARG B 1 6 ? 3.715 -4.426 -16.266 1 83.31 6 ARG B O 1
ATOM 1421 N N . ARG B 1 7 ? 4.824 -4.297 -14.414 1 91 7 ARG B N 1
ATOM 1422 C CA . ARG B 1 7 ? 4.555 -5.68 -14.031 1 91 7 ARG B CA 1
ATOM 1423 C C . ARG B 1 7 ? 3.998 -5.762 -12.617 1 91 7 ARG B C 1
ATOM 1425 O O . ARG B 1 7 ? 4.723 -5.543 -11.648 1 91 7 ARG B O 1
ATOM 1432 N N . ILE B 1 8 ? 2.799 -6.109 -12.516 1 91.81 8 ILE B N 1
ATOM 1433 C CA . ILE B 1 8 ? 2.094 -6.07 -11.242 1 91.81 8 ILE B CA 1
ATOM 1434 C C . ILE B 1 8 ? 1.777 -7.492 -10.781 1 91.81 8 ILE B C 1
ATOM 1436 O O . ILE B 1 8 ? 1.23 -8.289 -11.547 1 91.81 8 ILE B O 1
ATOM 1440 N N . LEU B 1 9 ? 2.232 -7.848 -9.602 1 95.75 9 LEU B N 1
ATOM 1441 C CA . LEU B 1 9 ? 1.878 -9.102 -8.945 1 95.75 9 LEU B CA 1
ATOM 1442 C C . LEU B 1 9 ? 0.69 -8.906 -8.008 1 95.75 9 LEU B C 1
ATOM 1444 O O . LEU B 1 9 ? 0.75 -8.094 -7.086 1 95.75 9 LEU B O 1
ATOM 1448 N N . ILE B 1 10 ? -0.378 -9.609 -8.266 1 95.56 10 ILE B N 1
ATOM 1449 C CA . ILE B 1 10 ? -1.558 -9.516 -7.414 1 95.56 10 ILE B CA 1
ATOM 1450 C C . ILE B 1 10 ? -1.697 -10.789 -6.586 1 95.56 10 ILE B C 1
ATOM 1452 O O . ILE B 1 10 ? -1.815 -11.891 -7.137 1 95.56 10 ILE B O 1
ATOM 1456 N N . GLY B 1 11 ? -1.56 -10.68 -5.254 1 95.31 11 GLY B N 1
ATOM 1457 C CA . GLY B 1 11 ? -1.896 -11.781 -4.367 1 95.31 11 GLY B CA 1
ATOM 1458 C C . GLY B 1 11 ? -3.391 -11.969 -4.184 1 95.31 11 GLY B C 1
ATOM 1459 O O . GLY B 1 11 ? -4.094 -11.031 -3.803 1 95.31 11 GLY B O 1
ATOM 1460 N N . SER B 1 12 ? -3.807 -13.18 -4.359 1 90.88 12 SER B N 1
ATOM 1461 C CA . SER B 1 12 ? -5.238 -13.453 -4.32 1 90.88 12 SER B CA 1
ATOM 1462 C C . SER B 1 12 ? -5.578 -14.469 -3.236 1 90.88 12 SER B C 1
ATOM 1464 O O . SER B 1 12 ? -4.801 -15.391 -2.971 1 90.88 12 SER B O 1
ATOM 1466 N N . ASP B 1 13 ? -6.762 -14.312 -2.635 1 87.38 13 ASP B N 1
ATOM 1467 C CA . ASP B 1 13 ? -7.316 -15.336 -1.751 1 87.38 13 ASP B CA 1
ATOM 1468 C C . ASP B 1 13 ? -8.391 -16.141 -2.461 1 87.38 13 ASP B C 1
ATOM 1470 O O . ASP B 1 13 ? -9.18 -16.844 -1.814 1 87.38 13 ASP B O 1
ATOM 1474 N N . LEU B 1 14 ? -8.555 -15.992 -3.73 1 91.12 14 LEU B N 1
ATOM 1475 C CA . LEU B 1 14 ? -9.445 -16.719 -4.621 1 91.12 14 LEU B CA 1
ATOM 1476 C C . LEU B 1 14 ? -10.859 -16.156 -4.574 1 91.12 14 LEU B C 1
ATOM 1478 O O . LEU B 1 14 ? -11.75 -16.625 -5.281 1 91.12 14 LEU B O 1
ATOM 1482 N N . SER B 1 15 ? -11.039 -15.133 -3.699 1 87.31 15 SER B N 1
ATOM 1483 C CA . SER B 1 15 ? -12.328 -14.445 -3.74 1 87.31 15 SER B CA 1
ATOM 1484 C C . SER B 1 15 ? -12.414 -13.492 -4.922 1 87.31 15 SER B C 1
ATOM 1486 O O . SER B 1 15 ? -11.414 -12.883 -5.309 1 87.31 15 SER B O 1
ATOM 1488 N N . ARG B 1 16 ? -13.562 -13.43 -5.488 1 83.81 16 ARG B N 1
ATOM 1489 C CA . ARG B 1 16 ? -13.758 -12.492 -6.59 1 83.81 16 ARG B CA 1
ATOM 1490 C C . ARG B 1 16 ? -13.602 -11.047 -6.117 1 83.81 16 ARG B C 1
ATOM 1492 O O . ARG B 1 16 ? -13.984 -10.711 -4.996 1 83.81 16 ARG B O 1
ATOM 1499 N N . PHE B 1 17 ? -13.109 -10.289 -7.074 1 85.06 17 PHE B N 1
ATOM 1500 C CA . PHE B 1 17 ? -12.969 -8.867 -6.766 1 85.06 17 PHE B CA 1
ATOM 1501 C C . PHE B 1 17 ? -14.289 -8.133 -6.961 1 85.06 17 PHE B C 1
ATOM 1503 O O . PHE B 1 17 ? -14.969 -8.336 -7.965 1 85.06 17 PHE B O 1
ATOM 1510 N N . PRO B 1 18 ? -14.594 -7.32 -5.973 1 84.38 18 PRO B N 1
ATOM 1511 C CA . PRO B 1 18 ? -15.719 -6.422 -6.227 1 84.38 18 PRO B CA 1
ATOM 1512 C C . PRO B 1 18 ? -15.461 -5.461 -7.383 1 84.38 18 PRO B C 1
ATOM 1514 O O . PRO B 1 18 ? -14.305 -5.262 -7.777 1 84.38 18 PRO B O 1
ATOM 1517 N N . ALA B 1 19 ? -16.516 -4.934 -7.93 1 84.31 19 ALA B N 1
ATOM 1518 C CA . ALA B 1 19 ? -16.453 -4.07 -9.109 1 84.31 19 ALA B CA 1
ATOM 1519 C C . ALA B 1 19 ? -15.531 -2.875 -8.859 1 84.31 19 ALA B C 1
ATOM 1521 O O . ALA B 1 19 ? -14.805 -2.447 -9.758 1 84.31 19 ALA B O 1
ATOM 1522 N N . ASP B 1 20 ? -15.602 -2.361 -7.734 1 85.44 20 ASP B N 1
ATOM 1523 C CA . ASP B 1 20 ? -14.789 -1.186 -7.434 1 85.44 20 ASP B CA 1
ATOM 1524 C C . ASP B 1 20 ? -13.305 -1.533 -7.426 1 85.44 20 ASP B C 1
ATOM 1526 O O . ASP B 1 20 ? -12.469 -0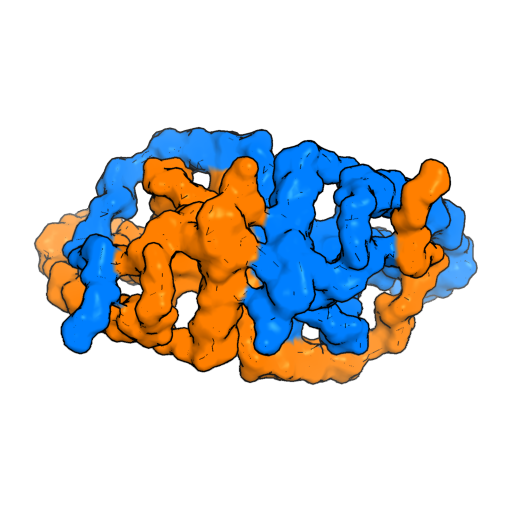.708 -7.797 1 85.44 20 ASP B O 1
ATOM 1530 N N . ILE B 1 21 ? -12.984 -2.74 -6.949 1 85.25 21 ILE B N 1
ATOM 1531 C CA . ILE B 1 21 ? -11.594 -3.18 -6.949 1 85.25 21 ILE B CA 1
ATOM 1532 C C . ILE B 1 21 ? -11.125 -3.422 -8.383 1 85.25 21 ILE B C 1
ATOM 1534 O O . ILE B 1 21 ? -10 -3.059 -8.742 1 85.25 21 ILE B O 1
ATOM 1538 N N . ILE B 1 22 ? -11.945 -4.051 -9.148 1 85.06 22 ILE B N 1
ATOM 1539 C CA . ILE B 1 22 ? -11.633 -4.262 -10.562 1 85.06 22 ILE B CA 1
ATOM 1540 C C . ILE B 1 22 ? -11.344 -2.92 -11.234 1 85.06 22 ILE B C 1
ATOM 1542 O O . ILE B 1 22 ? -10.359 -2.789 -11.969 1 85.06 22 ILE B O 1
ATOM 1546 N N . GLU B 1 23 ? -12.141 -1.983 -10.961 1 81.12 23 GLU B N 1
ATOM 1547 C CA . GLU B 1 23 ? -11.961 -0.651 -11.523 1 81.12 23 GLU B CA 1
ATOM 1548 C C . GLU B 1 23 ? -10.648 -0.03 -11.055 1 81.12 23 GLU B C 1
ATOM 1550 O O . GLU B 1 23 ? -9.945 0.613 -11.844 1 81.12 23 GLU B O 1
ATOM 1555 N N . GLU B 1 24 ? -10.336 -0.192 -9.789 1 79.19 24 GLU B N 1
ATOM 1556 C CA . GLU B 1 24 ? -9.086 0.35 -9.266 1 79.19 24 GLU B CA 1
ATOM 1557 C C . GLU B 1 24 ? -7.879 -0.299 -9.938 1 79.19 24 GLU B C 1
ATOM 1559 O O . GLU B 1 24 ? -6.902 0.381 -10.258 1 79.19 24 GLU B O 1
ATOM 1564 N N . ILE B 1 25 ? -7.891 -1.577 -10.109 1 81.31 25 ILE B N 1
ATOM 1565 C CA . ILE B 1 25 ? -6.805 -2.301 -10.766 1 81.31 25 ILE B CA 1
ATOM 1566 C C . ILE B 1 25 ? -6.664 -1.826 -12.211 1 81.31 25 ILE B C 1
ATOM 1568 O O . ILE B 1 25 ? -5.551 -1.616 -12.695 1 81.31 25 ILE B O 1
ATOM 1572 N N . ARG B 1 26 ? -7.773 -1.604 -12.828 1 75.12 26 ARG B N 1
ATOM 1573 C CA . ARG B 1 26 ? -7.762 -1.117 -14.203 1 75.12 26 ARG B CA 1
ATOM 1574 C C . ARG B 1 26 ? -7.16 0.282 -14.281 1 75.12 26 ARG B C 1
ATOM 1576 O O . ARG B 1 26 ? -6.422 0.593 -15.219 1 75.12 26 ARG B O 1
ATOM 1583 N N . LYS B 1 27 ? -7.473 1.056 -13.352 1 71.25 27 LYS B N 1
ATOM 1584 C CA . LYS B 1 27 ? -6.926 2.408 -13.297 1 71.25 27 LYS B CA 1
ATOM 1585 C C . LYS B 1 27 ? -5.41 2.381 -13.133 1 71.25 27 LYS B C 1
ATOM 1587 O O . LYS B 1 27 ? -4.699 3.178 -13.742 1 71.25 27 LYS B O 1
ATOM 1592 N N . LEU B 1 28 ? -5.008 1.566 -12.273 1 70.75 28 LEU B N 1
ATOM 1593 C CA . LEU B 1 28 ? -3.574 1.414 -12.055 1 70.75 28 LEU B CA 1
ATOM 1594 C C . LEU B 1 28 ? -2.873 0.941 -13.32 1 70.75 28 LEU B C 1
ATOM 1596 O O . LEU B 1 28 ? -1.755 1.37 -13.609 1 70.75 28 LEU B O 1
ATOM 1600 N N . ALA B 1 29 ? -3.557 0.066 -14.039 1 66.19 29 ALA B N 1
ATOM 1601 C CA . ALA B 1 29 ? -2.988 -0.534 -15.242 1 66.19 29 ALA B CA 1
ATOM 1602 C C . ALA B 1 29 ? -3.014 0.45 -16.406 1 66.19 29 ALA B C 1
ATOM 1604 O O . ALA B 1 29 ? -2.195 0.356 -17.328 1 66.19 29 ALA B O 1
ATOM 1605 N N . ALA B 1 30 ? -3.988 1.303 -16.484 1 59.69 30 ALA B N 1
ATOM 1606 C CA . ALA B 1 30 ? -4.176 2.211 -17.609 1 59.69 30 ALA B CA 1
ATOM 1607 C C . ALA B 1 30 ? -3.162 3.35 -17.578 1 59.69 30 ALA B C 1
ATOM 1609 O O . ALA B 1 30 ? -2.912 4 -18.594 1 59.69 30 ALA B O 1
ATOM 1610 N N . HIS B 1 31 ? -2.557 3.732 -16.438 1 50.66 31 HIS B N 1
ATOM 1611 C CA . HIS B 1 31 ? -1.87 5 -16.234 1 50.66 31 HIS B CA 1
ATOM 1612 C C . HIS B 1 31 ? -0.508 5.012 -16.906 1 50.66 31 HIS B C 1
ATOM 1614 O O . HIS B 1 31 ? 0.133 6.062 -17.016 1 50.66 31 HIS B O 1
ATOM 1620 N N . GLY B 1 32 ? 0.284 4.07 -17.328 1 46.94 32 GLY B N 1
ATOM 1621 C CA . GLY B 1 32 ? 1.658 4.23 -17.781 1 46.94 32 GLY B CA 1
ATOM 1622 C C . GLY B 1 32 ? 1.774 4.445 -19.281 1 46.94 32 GLY B C 1
ATOM 1623 O O . GLY B 1 32 ? 0.87 4.086 -20.031 1 46.94 32 GLY B O 1
ATOM 1624 N N . ASP B 1 33 ? 2.424 5.508 -19.688 1 44.34 33 ASP B N 1
ATOM 1625 C CA . ASP B 1 33 ? 2.922 5.469 -21.062 1 44.34 33 ASP B CA 1
ATOM 1626 C C . ASP B 1 33 ? 3.936 4.344 -21.25 1 44.34 33 ASP B C 1
ATOM 1628 O O . ASP B 1 33 ? 4.977 4.324 -20.594 1 44.34 33 ASP B O 1
ATOM 1632 N N . PRO B 1 34 ? 3.875 3.256 -22.328 1 45.56 34 PRO B N 1
ATOM 1633 C CA . PRO B 1 34 ? 2.549 2.92 -22.844 1 45.56 34 PRO B CA 1
ATOM 1634 C C . PRO B 1 34 ? 1.513 2.729 -21.734 1 45.56 34 PRO B C 1
ATOM 1636 O O . PRO B 1 34 ? 1.873 2.479 -20.594 1 45.56 34 PRO B O 1
ATOM 1639 N N . ILE B 1 35 ? 0.137 2.992 -21.797 1 50.97 35 ILE B N 1
ATOM 1640 C CA . ILE B 1 35 ? -1.172 3.137 -21.172 1 50.97 35 ILE B CA 1
ATOM 1641 C C . ILE B 1 35 ? -1.39 2.006 -20.172 1 50.97 35 ILE B C 1
ATOM 1643 O O . ILE B 1 35 ? -2.023 2.205 -19.125 1 50.97 35 ILE B O 1
ATOM 1647 N N . PHE B 1 36 ? -0.728 0.827 -20.469 1 58.12 36 PHE B N 1
ATOM 1648 C CA . PHE B 1 36 ? -1.098 -0.327 -19.656 1 58.12 36 PHE B CA 1
ATOM 1649 C C . PHE B 1 36 ? 0.141 -1.079 -19.188 1 58.12 36 PHE B C 1
ATOM 1651 O O . PHE B 1 36 ? 1.16 -1.101 -19.875 1 58.12 36 PHE B O 1
ATOM 1658 N N . PRO B 1 37 ? 0.089 -1.586 -17.875 1 64.62 37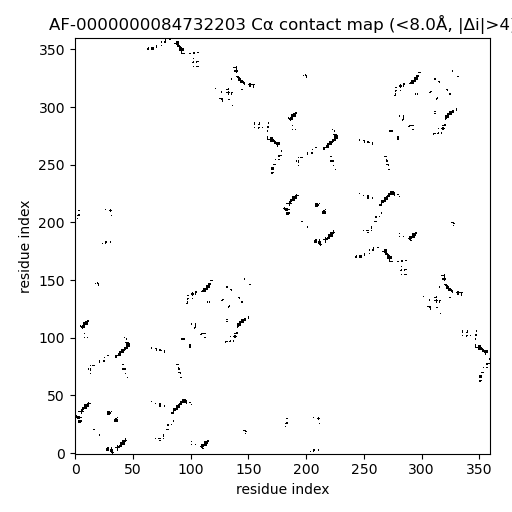 PRO B N 1
ATOM 1659 C CA . PRO B 1 37 ? 1.161 -2.51 -17.5 1 64.62 37 PRO B CA 1
ATOM 1660 C C . PRO B 1 37 ? 1.384 -3.611 -18.531 1 64.62 37 PRO B C 1
ATOM 1662 O O . PRO B 1 37 ? 0.448 -4.004 -19.234 1 64.62 37 PRO B O 1
ATOM 1665 N N . GLU B 1 38 ? 2.623 -3.975 -18.609 1 75.94 38 GLU B N 1
ATOM 1666 C CA . GLU B 1 38 ? 2.992 -5.074 -19.5 1 75.94 38 GLU B CA 1
ATOM 1667 C C . GLU B 1 38 ? 2.377 -6.391 -19.031 1 75.94 38 GLU B C 1
ATOM 1669 O O . GLU B 1 38 ? 1.93 -7.195 -19.844 1 75.94 38 GLU B O 1
ATOM 1674 N N . GLU B 1 39 ? 2.291 -6.531 -17.672 1 88.25 39 GLU B N 1
ATOM 1675 C CA . GLU B 1 39 ? 1.824 -7.816 -17.172 1 88.25 39 GLU B CA 1
ATOM 1676 C C . GLU B 1 39 ? 1.172 -7.664 -15.797 1 88.25 39 GLU B C 1
ATOM 1678 O O . GLU B 1 39 ? 1.652 -6.898 -14.961 1 88.25 39 GLU B O 1
ATOM 1683 N N . ILE B 1 40 ? 0.11 -8.352 -15.664 1 91.31 40 ILE B N 1
ATOM 1684 C CA . ILE B 1 40 ? -0.473 -8.625 -14.359 1 91.31 40 ILE B CA 1
ATOM 1685 C C . ILE B 1 40 ? -0.431 -10.133 -14.086 1 91.31 40 ILE B C 1
ATOM 1687 O O . ILE B 1 40 ? -0.867 -10.93 -14.914 1 91.31 40 ILE B O 1
ATOM 1691 N N . HIS B 1 41 ? 0.189 -10.516 -13.055 1 94.75 41 HIS B N 1
ATOM 1692 C CA . HIS B 1 41 ? 0.216 -11.914 -12.625 1 94.75 41 HIS B CA 1
ATOM 1693 C C . HIS B 1 41 ? -0.604 -12.109 -11.352 1 94.75 41 HIS B C 1
ATOM 1695 O O . HIS B 1 41 ? -0.296 -11.531 -10.312 1 94.75 41 HIS B O 1
ATOM 1701 N N . LEU B 1 42 ? -1.68 -12.891 -11.43 1 95.94 42 LEU B N 1
ATOM 1702 C CA . LEU B 1 42 ? -2.488 -13.266 -10.273 1 95.94 42 LEU B CA 1
ATOM 1703 C C . LEU B 1 42 ? -1.941 -14.523 -9.617 1 95.94 42 LEU B C 1
ATOM 1705 O O . LEU B 1 42 ? -1.838 -15.57 -10.258 1 95.94 42 LEU B O 1
ATOM 1709 N N . ALA B 1 43 ? -1.567 -14.438 -8.375 1 96.62 43 ALA B N 1
ATOM 1710 C CA . ALA B 1 43 ? -0.966 -15.562 -7.672 1 96.62 43 ALA B CA 1
ATOM 1711 C C . ALA B 1 43 ? -1.792 -15.945 -6.449 1 96.62 43 ALA B C 1
ATOM 1713 O O . ALA B 1 43 ? -2.26 -15.078 -5.707 1 96.62 43 ALA B O 1
ATOM 1714 N N . PHE B 1 44 ? -2.035 -17.219 -6.316 1 95.06 44 PHE B N 1
ATOM 1715 C CA . PHE B 1 44 ? -2.557 -17.812 -5.094 1 95.06 44 PHE B CA 1
ATOM 1716 C C . PHE B 1 44 ? -1.539 -18.766 -4.477 1 95.06 44 PHE B C 1
ATOM 1718 O O . PHE B 1 44 ? -0.888 -19.531 -5.191 1 95.06 44 PHE B O 1
ATOM 1725 N N . VAL B 1 45 ? -1.395 -18.625 -3.146 1 92.06 45 VAL B N 1
ATOM 1726 C CA . VAL B 1 45 ? -0.409 -19.453 -2.455 1 92.06 45 VAL B CA 1
ATOM 1727 C C . VAL B 1 45 ? -1.118 -20.438 -1.533 1 92.06 45 VAL B C 1
ATOM 1729 O O . VAL B 1 45 ? -1.851 -20.031 -0.626 1 92.06 45 VAL B O 1
ATOM 1732 N N . LEU B 1 46 ? -1.039 -21.688 -1.835 1 88.75 46 LEU B N 1
ATOM 1733 C CA . LEU B 1 46 ? -1.495 -22.75 -0.955 1 88.75 46 LEU B CA 1
ATOM 1734 C C . LEU B 1 46 ? -0.588 -22.875 0.265 1 88.75 46 LEU B C 1
ATOM 1736 O O . LEU B 1 46 ? 0.59 -23.219 0.135 1 88.75 46 LEU B O 1
ATOM 1740 N N . GLU B 1 47 ? -1.07 -22.391 1.421 1 80.5 47 GLU B N 1
ATOM 1741 C CA . GLU B 1 47 ? -0.264 -22.469 2.635 1 80.5 47 GLU B CA 1
ATOM 1742 C C . GLU B 1 47 ? -0.442 -23.812 3.33 1 80.5 47 GLU B C 1
ATOM 1744 O O . GLU B 1 47 ? -1.56 -24.328 3.426 1 80.5 47 GLU B O 1
ATOM 1749 N N . ALA B 1 48 ? 0.547 -24.688 3.127 1 60.59 48 ALA B N 1
ATOM 1750 C CA . ALA B 1 48 ? 0.438 -25.969 3.828 1 60.59 48 ALA B CA 1
ATOM 1751 C C . ALA B 1 48 ? 0.219 -25.75 5.324 1 60.59 48 ALA B C 1
ATOM 1753 O O . ALA B 1 48 ? 0.674 -24.75 5.887 1 60.59 48 ALA B O 1
ATOM 1754 N N . LEU B 1 49 ? -0.822 -26.281 5.918 1 50.53 49 LEU B N 1
ATOM 1755 C CA . LEU B 1 49 ? -1.015 -26.312 7.367 1 50.53 49 LEU B CA 1
ATOM 1756 C C . LEU B 1 49 ? 0.325 -26.406 8.086 1 50.53 49 LEU B C 1
ATOM 1758 O O . LEU B 1 49 ? 1.203 -27.172 7.691 1 50.53 49 LEU B O 1
ATOM 1762 N N . GLN B 1 50 ? 0.8 -25.328 8.578 1 46.66 50 GLN B N 1
ATOM 1763 C CA . GLN B 1 50 ? 2.008 -25.234 9.391 1 46.66 50 GLN B CA 1
ATOM 1764 C C . GLN B 1 50 ? 2.385 -26.609 9.953 1 46.66 50 GLN B C 1
ATOM 1766 O O . GLN B 1 50 ? 3.566 -26.891 10.156 1 46.66 50 GLN B O 1
ATOM 1771 N N . ASP B 1 51 ? 1.399 -27.219 10.641 1 43.5 51 ASP B N 1
ATOM 1772 C CA . ASP B 1 51 ? 1.744 -28.375 11.477 1 43.5 51 ASP B CA 1
ATOM 1773 C C . ASP B 1 51 ? 2.111 -29.578 10.625 1 43.5 51 ASP B C 1
ATOM 1775 O O . ASP B 1 51 ? 2.26 -30.688 11.141 1 43.5 51 ASP B O 1
ATOM 1779 N N . ILE B 1 52 ? 1.991 -29.562 9.391 1 44.22 52 ILE B N 1
ATOM 1780 C CA . ILE B 1 52 ? 2.422 -30.812 8.773 1 44.22 52 ILE B CA 1
ATOM 1781 C C . ILE B 1 52 ? 3.936 -30.797 8.578 1 44.22 52 ILE B C 1
ATOM 1783 O O . ILE B 1 52 ? 4.48 -29.859 8 1 44.22 52 ILE B O 1
ATOM 1787 N N . PRO B 1 53 ? 4.715 -31.453 9.414 1 43.41 53 PRO B N 1
ATOM 1788 C CA . PRO B 1 53 ? 6.172 -31.578 9.336 1 43.41 53 PRO B CA 1
ATOM 1789 C C . PRO B 1 53 ? 6.691 -31.547 7.898 1 43.41 53 PRO B C 1
ATOM 1791 O O . PRO B 1 53 ? 6.105 -32.188 7.016 1 43.41 53 PRO B O 1
ATOM 1794 N N . ILE B 1 54 ? 7.492 -30.562 7.605 1 42.81 54 ILE B N 1
ATOM 1795 C CA . ILE B 1 54 ? 8.203 -30.469 6.336 1 42.81 54 ILE B CA 1
ATOM 1796 C C . ILE B 1 54 ? 8.617 -31.859 5.875 1 42.81 54 ILE B C 1
ATOM 1798 O O . ILE B 1 54 ? 8.914 -32.062 4.695 1 42.81 54 ILE B O 1
ATOM 1802 N N . ASP B 1 55 ? 8.828 -32.594 6.891 1 41.94 55 ASP B N 1
ATOM 1803 C CA . ASP B 1 55 ? 9.344 -33.938 6.613 1 41.94 55 ASP B CA 1
ATOM 1804 C C . ASP B 1 55 ? 8.281 -34.812 5.953 1 41.94 55 ASP B C 1
ATOM 1806 O O . ASP B 1 55 ? 8.484 -36.031 5.773 1 41.94 55 ASP B O 1
ATOM 1810 N N . LEU B 1 56 ? 7.062 -34.469 6.094 1 43.09 56 LEU B N 1
ATOM 1811 C CA . LEU B 1 56 ? 6.242 -35.375 5.324 1 43.09 56 LEU B CA 1
ATOM 1812 C C . LEU B 1 56 ? 6.434 -35.156 3.826 1 43.09 56 LEU B C 1
ATOM 1814 O O . LEU B 1 56 ? 6.426 -34.031 3.354 1 43.09 56 LEU B O 1
ATOM 1818 N N . PRO B 1 57 ? 7.129 -35.938 3.1 1 43.47 57 PRO B N 1
ATOM 1819 C CA . PRO B 1 57 ? 7.227 -35.875 1.639 1 43.47 57 PRO B CA 1
ATOM 1820 C C . PRO B 1 57 ? 5.988 -35.25 0.993 1 43.47 57 PRO B C 1
ATOM 1822 O O . PRO B 1 57 ? 4.867 -35.719 1.239 1 43.47 57 PRO B O 1
ATOM 1825 N N . MET B 1 58 ? 5.82 -33.969 0.935 1 46.09 58 MET B N 1
ATOM 1826 C CA . MET B 1 58 ? 4.828 -33.406 0.018 1 46.09 58 MET B CA 1
ATOM 1827 C C . MET B 1 58 ? 4.473 -34.406 -1.074 1 46.09 58 MET B C 1
ATOM 1829 O O . MET B 1 58 ? 3.641 -34.125 -1.938 1 46.09 58 MET B O 1
ATOM 1833 N N . ALA B 1 59 ? 5.234 -35.344 -1.23 1 46.47 59 ALA B N 1
ATOM 1834 C CA . ALA B 1 59 ? 5.113 -36.469 -2.172 1 46.47 59 ALA B CA 1
ATOM 1835 C C . ALA B 1 59 ? 3.727 -37.094 -2.098 1 46.47 59 ALA B C 1
ATOM 1837 O O . ALA B 1 59 ? 3.193 -37.562 -3.109 1 46.47 59 ALA B O 1
ATOM 1838 N N . GLY B 1 60 ? 3.178 -37.25 -0.837 1 51.06 60 GLY B N 1
ATOM 1839 C CA . GLY B 1 60 ? 1.95 -38.031 -0.854 1 51.06 60 GLY B CA 1
ATOM 1840 C C . GLY B 1 60 ? 0.71 -37.188 -1.067 1 51.06 60 GLY B C 1
ATOM 1841 O O . GLY B 1 60 ? -0.33 -37.688 -1.489 1 51.06 60 GLY B O 1
ATOM 1842 N N . LEU B 1 61 ? 0.645 -36 -0.47 1 56.16 61 LEU B N 1
ATOM 1843 C CA . LEU B 1 61 ? -0.597 -35.281 -0.721 1 56.16 61 LEU B CA 1
ATOM 1844 C C . LEU B 1 61 ? -0.547 -34.562 -2.068 1 56.16 61 LEU B C 1
ATOM 1846 O O . LEU B 1 61 ? 0.34 -33.75 -2.309 1 56.16 61 LEU B O 1
ATOM 1850 N N . ASN B 1 62 ? -0.905 -35.25 -3.064 1 72.88 62 ASN B N 1
ATOM 1851 C CA . ASN B 1 62 ? -1.03 -34.719 -4.422 1 72.88 62 ASN B CA 1
ATOM 1852 C C . ASN B 1 62 ? -1.787 -33.406 -4.453 1 72.88 62 ASN B C 1
ATOM 1854 O O . ASN B 1 62 ? -3.018 -33.375 -4.375 1 72.88 62 ASN B O 1
ATOM 1858 N N . LEU B 1 63 ? -1.065 -32.25 -4.211 1 83.31 63 LEU B N 1
ATOM 1859 C CA . LEU B 1 63 ? -1.657 -30.922 -4.199 1 83.31 63 LEU B CA 1
ATOM 1860 C C . LEU B 1 63 ? -2.152 -30.531 -5.59 1 83.31 63 LEU B C 1
ATOM 1862 O O . LEU B 1 63 ? -2.838 -29.516 -5.746 1 83.31 63 LEU B O 1
ATOM 1866 N N . LEU B 1 64 ? -1.926 -31.359 -6.477 1 87.69 64 LEU B N 1
ATOM 1867 C CA . LEU B 1 64 ? -2.193 -30.969 -7.859 1 87.69 64 LEU B CA 1
ATOM 1868 C C . LEU B 1 64 ? -3.686 -30.766 -8.078 1 87.69 64 LEU B C 1
ATOM 1870 O O . LEU B 1 64 ? -4.09 -29.75 -8.664 1 87.69 64 LEU B O 1
ATOM 1874 N N . PRO B 1 65 ? -4.48 -31.688 -7.598 1 89.94 65 PRO B N 1
ATOM 1875 C CA . PRO B 1 65 ? -5.91 -31.438 -7.805 1 89.94 65 PRO B CA 1
ATOM 1876 C C . PRO B 1 65 ? -6.391 -30.156 -7.137 1 89.94 65 PRO B C 1
ATOM 1878 O O . PRO B 1 65 ? -7.219 -29.438 -7.703 1 89.94 65 PRO B O 1
ATOM 1881 N N . VAL B 1 66 ? -5.891 -29.922 -5.984 1 90.5 66 VAL B N 1
ATOM 1882 C CA . VAL B 1 66 ? -6.254 -28.719 -5.262 1 90.5 66 VAL B CA 1
ATOM 1883 C C . VAL B 1 66 ? -5.75 -27.484 -6.023 1 90.5 66 VAL B C 1
ATOM 1885 O O . VAL B 1 66 ? -6.469 -26.5 -6.16 1 90.5 66 VAL B O 1
ATOM 1888 N N . ALA B 1 67 ? -4.578 -27.594 -6.516 1 93.75 67 ALA B N 1
ATOM 1889 C CA . ALA B 1 67 ? -3.969 -26.484 -7.254 1 93.75 67 ALA B CA 1
ATOM 1890 C C . ALA B 1 67 ? -4.746 -26.188 -8.531 1 93.75 67 ALA B C 1
ATOM 1892 O O . ALA B 1 67 ? -4.938 -25.031 -8.898 1 93.75 67 ALA B O 1
ATOM 1893 N N . GLU B 1 68 ? -5.152 -27.172 -9.188 1 94.88 68 GLU B N 1
ATOM 1894 C CA . GLU B 1 68 ? -5.898 -27 -10.43 1 94.88 68 GLU B CA 1
ATOM 1895 C C . GLU B 1 68 ? -7.25 -26.344 -10.172 1 94.88 68 GLU B C 1
ATOM 1897 O O . GLU B 1 68 ? -7.699 -25.5 -10.961 1 94.88 68 GLU B O 1
ATOM 1902 N N . GLU B 1 69 ? -7.875 -26.781 -9.141 1 95.06 69 GLU B N 1
ATOM 1903 C CA . GLU B 1 69 ? -9.133 -26.141 -8.773 1 95.06 69 GLU B CA 1
ATOM 1904 C C . GLU B 1 69 ? -8.93 -24.656 -8.477 1 95.06 69 GLU B C 1
ATOM 1906 O O . GLU B 1 69 ? -9.711 -23.812 -8.93 1 95.06 69 GLU B O 1
ATOM 1911 N N . ALA B 1 70 ? -7.941 -24.406 -7.703 1 95.19 70 ALA B N 1
ATOM 1912 C CA . ALA B 1 70 ? -7.617 -23.016 -7.375 1 95.19 70 ALA B CA 1
ATOM 1913 C C . ALA B 1 70 ? -7.309 -22.219 -8.641 1 95.19 70 ALA B C 1
ATOM 1915 O O . ALA B 1 70 ? -7.711 -21.062 -8.758 1 95.19 70 ALA B O 1
ATOM 1916 N N . LEU B 1 71 ? -6.602 -22.812 -9.523 1 96.06 71 LEU B N 1
ATOM 1917 C CA . LEU B 1 71 ? -6.27 -22.156 -10.781 1 96.06 71 LEU B CA 1
ATOM 1918 C C . LEU B 1 71 ? -7.535 -21.797 -11.562 1 96.06 71 LEU B C 1
ATOM 1920 O O . LEU B 1 71 ? -7.617 -20.734 -12.172 1 96.06 71 LEU B O 1
ATOM 1924 N N . GLY B 1 72 ? -8.445 -22.734 -11.594 1 96 72 GLY B N 1
ATOM 1925 C CA . GLY B 1 72 ? -9.711 -22.438 -12.242 1 96 72 GLY B CA 1
ATOM 1926 C C . GLY B 1 72 ? -10.383 -21.188 -11.703 1 96 72 GLY B C 1
ATOM 1927 O O . GLY B 1 72 ? -10.875 -20.359 -12.477 1 96 72 GLY B O 1
ATOM 1928 N N . ARG B 1 73 ? -10.391 -21.078 -10.414 1 94.94 73 ARG B N 1
ATOM 1929 C CA . ARG B 1 73 ? -10.977 -19.906 -9.781 1 94.94 73 ARG B CA 1
ATOM 1930 C C . ARG B 1 73 ? -10.18 -18.641 -10.125 1 94.94 73 ARG B C 1
ATOM 1932 O O . ARG B 1 73 ? -10.766 -17.594 -10.391 1 94.94 73 ARG B O 1
ATOM 1939 N N . LEU B 1 74 ? -8.867 -18.766 -10.117 1 95.38 74 LEU B N 1
ATOM 1940 C CA . LEU B 1 74 ? -8.008 -17.641 -10.477 1 95.38 74 LEU B CA 1
ATOM 1941 C C . LEU B 1 74 ? -8.289 -17.188 -11.906 1 95.38 74 LEU B C 1
ATOM 1943 O O . LEU B 1 74 ? -8.305 -15.977 -12.18 1 95.38 74 LEU B O 1
ATOM 1947 N N . ASN B 1 75 ? -8.469 -18.109 -12.789 1 94.88 75 ASN B N 1
ATOM 1948 C CA . ASN B 1 75 ? -8.734 -17.766 -14.18 1 94.88 75 ASN B CA 1
ATOM 1949 C C . ASN B 1 75 ? -10.055 -17.016 -14.336 1 94.88 75 ASN B C 1
ATOM 1951 O O . ASN B 1 75 ? -10.18 -16.141 -15.195 1 94.88 75 ASN B O 1
ATOM 1955 N N . LEU B 1 76 ? -11.008 -17.391 -13.547 1 93 76 LEU B N 1
ATOM 1956 C CA . LEU B 1 76 ? -12.273 -16.656 -13.555 1 93 76 LEU B CA 1
ATOM 1957 C C . LEU B 1 76 ? -12.062 -15.211 -13.117 1 93 76 LEU B C 1
ATOM 1959 O O . LEU B 1 76 ? -12.617 -14.281 -13.719 1 93 76 LEU B O 1
ATOM 1963 N N . ILE B 1 77 ? -11.305 -15.039 -12.078 1 91.81 77 ILE B N 1
ATOM 1964 C CA . ILE B 1 77 ? -10.984 -13.703 -11.594 1 91.81 77 ILE B CA 1
ATOM 1965 C C . ILE B 1 77 ? -10.242 -12.922 -12.672 1 91.81 77 ILE B C 1
ATOM 1967 O O . ILE B 1 77 ? -10.508 -11.734 -12.883 1 91.81 77 ILE B O 1
ATOM 1971 N N . ALA B 1 78 ? -9.305 -13.562 -13.32 1 92.81 78 ALA B N 1
ATOM 1972 C CA . ALA B 1 78 ? -8.562 -12.945 -14.422 1 92.81 78 ALA B CA 1
ATOM 1973 C C . ALA B 1 78 ? -9.5 -12.477 -15.523 1 92.81 78 ALA B C 1
ATOM 1975 O O . ALA B 1 78 ? -9.328 -11.391 -16.078 1 92.81 78 ALA B O 1
ATOM 1976 N N . ARG B 1 79 ? -10.461 -13.242 -15.82 1 90.38 79 ARG B N 1
ATOM 1977 C CA . ARG B 1 79 ? -11.438 -12.898 -16.844 1 90.38 79 ARG B CA 1
ATOM 1978 C C . ARG B 1 79 ? -12.25 -11.672 -16.438 1 90.38 79 ARG B C 1
ATOM 1980 O O . ARG B 1 79 ? -12.57 -10.828 -17.266 1 90.38 79 ARG B O 1
ATOM 1987 N N . ASP B 1 80 ? -12.586 -11.656 -15.141 1 87.94 80 ASP B N 1
ATOM 1988 C CA . ASP B 1 80 ? -13.336 -10.516 -14.633 1 87.94 80 ASP B CA 1
ATOM 1989 C C . ASP B 1 80 ? -12.562 -9.211 -14.82 1 87.94 80 ASP B C 1
ATOM 1991 O O . ASP B 1 80 ? -13.156 -8.148 -14.984 1 87.94 80 ASP B O 1
ATOM 1995 N N . LEU B 1 81 ? -11.242 -9.266 -14.648 1 84.62 81 LEU B N 1
ATOM 1996 C CA . LEU B 1 81 ? -10.422 -8.078 -14.852 1 84.62 81 LEU B CA 1
ATOM 1997 C C . LEU B 1 81 ? -10.508 -7.594 -16.297 1 84.62 81 LEU B C 1
ATOM 1999 O O . LEU B 1 81 ? -10.344 -6.402 -16.562 1 84.62 81 LEU B O 1
ATOM 2003 N N . GLY B 1 82 ? -11.102 -8.344 -17.172 1 72.19 82 GLY B N 1
ATOM 2004 C CA . GLY B 1 82 ? -11.547 -7.965 -18.5 1 72.19 82 GLY B CA 1
ATOM 2005 C C . GLY B 1 82 ? -10.414 -7.836 -19.5 1 72.19 82 GLY B C 1
ATOM 2006 O O . GLY B 1 82 ? -9.32 -8.352 -19.281 1 72.19 82 GLY B O 1
ATOM 2007 N N . SER B 1 83 ? -10.867 -7.152 -20.625 1 66.69 83 SER B N 1
ATOM 2008 C CA . SER B 1 83 ? -10 -7.016 -21.781 1 66.69 83 SER B CA 1
ATOM 2009 C C . SER B 1 83 ? -9.086 -5.801 -21.656 1 66.69 83 SER B C 1
ATOM 2011 O O . SER B 1 83 ? -9.539 -4.664 -21.797 1 66.69 83 SER B O 1
ATOM 2013 N N . MET B 1 84 ? -8.227 -5.949 -20.875 1 69.62 84 MET B N 1
ATOM 2014 C CA . MET B 1 84 ? -7.176 -4.934 -20.875 1 69.62 84 MET B CA 1
ATOM 2015 C C . MET B 1 84 ? -6.016 -5.355 -21.766 1 69.62 84 MET B C 1
ATOM 2017 O O . MET B 1 84 ? -5.809 -6.547 -22 1 69.62 84 MET B O 1
ATOM 2021 N N . PRO B 1 85 ? -5.449 -4.352 -22.453 1 73.31 85 PRO B N 1
ATOM 2022 C CA . PRO B 1 85 ? -4.289 -4.672 -23.281 1 73.31 85 PRO B CA 1
ATOM 2023 C C . PRO B 1 85 ? -3.125 -5.246 -22.484 1 73.31 85 PRO B C 1
ATOM 2025 O O . PRO B 1 85 ? -2.088 -5.598 -23.047 1 73.31 85 PRO B O 1
ATOM 2028 N N . THR B 1 86 ? -3.355 -5.484 -21.266 1 80.56 86 THR B N 1
ATOM 2029 C CA . THR B 1 86 ? -2.328 -6.016 -20.375 1 80.56 86 THR B CA 1
ATOM 2030 C C . THR B 1 86 ? -2.389 -7.543 -20.328 1 80.56 86 THR B C 1
ATOM 2032 O O . THR B 1 86 ? -3.473 -8.125 -20.25 1 80.56 86 THR B O 1
ATOM 2035 N N . ARG B 1 87 ? -1.266 -8.188 -20.516 1 86.88 87 ARG B N 1
ATOM 2036 C CA . ARG B 1 87 ? -1.194 -9.633 -20.359 1 86.88 87 ARG B CA 1
ATOM 2037 C C . ARG B 1 87 ? -1.51 -10.039 -18.922 1 86.88 87 ARG B C 1
ATOM 2039 O O . ARG B 1 87 ? -0.903 -9.531 -17.969 1 86.88 87 ARG B O 1
ATOM 2046 N N . ILE B 1 88 ? -2.504 -10.914 -18.812 1 91.62 88 ILE B N 1
ATOM 2047 C CA . ILE B 1 88 ? -2.855 -11.406 -17.484 1 91.62 88 ILE B CA 1
ATOM 2048 C C . ILE B 1 88 ? -2.525 -12.891 -17.375 1 91.62 88 ILE B C 1
ATOM 2050 O O . ILE B 1 88 ? -2.979 -13.695 -18.188 1 91.62 88 ILE B O 1
ATOM 2054 N N . SER B 1 89 ? -1.693 -13.258 -16.469 1 94.38 89 SER B N 1
ATOM 2055 C CA . SER B 1 89 ? -1.353 -14.648 -16.188 1 94.38 89 SER B CA 1
ATOM 2056 C C . SER B 1 89 ? -1.731 -15.031 -14.758 1 94.38 89 SER B C 1
ATOM 2058 O O . SER B 1 89 ? -1.974 -14.156 -13.922 1 94.38 89 SER B O 1
ATOM 2060 N N . THR B 1 90 ? -1.887 -16.312 -14.555 1 96.44 90 THR B N 1
ATOM 2061 C CA . THR B 1 90 ? -2.277 -16.828 -13.242 1 96.44 90 THR B CA 1
ATOM 2062 C C . THR B 1 90 ? -1.352 -17.953 -12.805 1 96.44 90 THR B C 1
ATOM 2064 O O . THR B 1 90 ? -0.789 -18.656 -13.633 1 96.44 90 THR B O 1
ATOM 2067 N N . GLY B 1 91 ? -1.13 -18.062 -11.5 1 96.25 91 GLY B N 1
ATOM 2068 C CA . GLY B 1 91 ? -0.31 -19.125 -10.938 1 96.25 91 GLY B CA 1
ATOM 2069 C C . GLY B 1 91 ? -0.685 -19.484 -9.516 1 96.25 91 GLY B C 1
ATOM 2070 O O . GLY B 1 91 ? -1.02 -18.609 -8.719 1 96.25 91 GLY B O 1
ATOM 2071 N N . VAL B 1 92 ? -0.667 -20.766 -9.227 1 95.12 92 VAL B N 1
ATOM 2072 C CA . VAL B 1 92 ? -0.864 -21.297 -7.879 1 95.12 92 VAL B CA 1
ATOM 2073 C C . VAL B 1 92 ? 0.465 -21.797 -7.324 1 95.12 92 VAL B C 1
ATOM 2075 O O . VAL B 1 92 ? 1.145 -22.609 -7.961 1 95.12 92 VAL B O 1
ATOM 2078 N N . TYR B 1 93 ? 0.811 -21.312 -6.176 1 92.88 93 TYR B N 1
ATOM 2079 C CA . TYR B 1 93 ? 2.09 -21.625 -5.547 1 92.88 93 TYR B CA 1
ATOM 2080 C C . TYR B 1 93 ? 1.887 -22.281 -4.188 1 92.88 93 TYR B C 1
ATOM 2082 O O . TYR B 1 93 ? 0.756 -22.375 -3.703 1 92.88 93 TYR B O 1
ATOM 2090 N N . HIS B 1 94 ? 2.938 -22.766 -3.621 1 89.38 94 HIS B N 1
ATOM 2091 C CA . HIS B 1 94 ? 2.891 -23.406 -2.311 1 89.38 94 HIS B CA 1
ATOM 2092 C C . HIS B 1 94 ? 3.932 -22.797 -1.37 1 89.38 94 HIS B C 1
ATOM 2094 O O . HIS B 1 94 ? 5.074 -22.578 -1.768 1 89.38 94 HIS B O 1
ATOM 2100 N N . GLY B 1 95 ? 3.504 -22.516 -0.104 1 87.56 95 GLY B N 1
ATOM 2101 C CA . GLY B 1 95 ? 4.398 -21.969 0.898 1 87.56 95 GLY B CA 1
ATOM 2102 C C . GLY B 1 95 ? 3.736 -20.906 1.767 1 87.56 95 GLY B C 1
ATOM 2103 O O . GLY B 1 95 ? 2.516 -20.922 1.942 1 87.56 95 GLY B O 1
ATOM 2104 N N . LYS B 1 96 ? 4.531 -20.078 2.455 1 86.12 96 LYS B N 1
ATOM 2105 C CA . LYS B 1 96 ? 4 -18.938 3.186 1 86.12 96 LYS B CA 1
ATOM 2106 C C . LYS B 1 96 ? 3.703 -17.781 2.242 1 86.12 96 LYS B C 1
ATOM 2108 O O . LYS B 1 96 ? 4.586 -17.312 1.52 1 86.12 96 LYS B O 1
ATOM 2113 N N . ALA B 1 97 ? 2.592 -17.344 2.254 1 90.44 97 ALA B N 1
ATOM 2114 C CA . ALA B 1 97 ? 2.088 -16.406 1.247 1 90.44 97 ALA B CA 1
ATOM 2115 C C . ALA B 1 97 ? 2.977 -15.172 1.148 1 90.44 97 ALA B C 1
ATOM 2117 O O . ALA B 1 97 ? 3.346 -14.758 0.049 1 90.44 97 ALA B O 1
ATOM 2118 N N . ASP B 1 98 ? 3.291 -14.578 2.318 1 90.56 98 ASP B N 1
ATOM 2119 C CA . ASP B 1 98 ? 4.082 -13.352 2.293 1 90.56 98 ASP B CA 1
ATOM 2120 C C . ASP B 1 98 ? 5.461 -13.602 1.684 1 90.56 98 ASP B C 1
ATOM 2122 O O . ASP B 1 98 ? 5.918 -12.836 0.832 1 90.56 98 ASP B O 1
ATOM 2126 N N . LYS B 1 99 ? 6.109 -14.703 2.02 1 89.31 99 LYS B N 1
ATOM 2127 C CA . LYS B 1 99 ? 7.438 -15.031 1.517 1 89.31 99 LYS B CA 1
ATOM 2128 C C . LYS B 1 99 ? 7.395 -15.367 0.03 1 89.31 99 LYS B C 1
ATOM 2130 O O . LYS B 1 99 ? 8.273 -14.961 -0.73 1 89.31 99 LYS B O 1
ATOM 2135 N N . ILE B 1 100 ? 6.406 -16.125 -0.33 1 92.25 100 ILE B N 1
ATOM 2136 C CA . ILE B 1 100 ? 6.277 -16.531 -1.724 1 92.25 100 ILE B CA 1
ATOM 2137 C C . ILE B 1 100 ? 6.043 -15.305 -2.604 1 92.25 100 ILE B C 1
ATOM 2139 O O . ILE B 1 100 ? 6.723 -15.117 -3.617 1 92.25 100 ILE B O 1
ATOM 2143 N N . LEU B 1 101 ? 5.137 -14.445 -2.246 1 94.94 101 LEU B N 1
ATOM 2144 C CA . LEU B 1 101 ? 4.832 -13.266 -3.045 1 94.94 101 LEU B CA 1
ATOM 2145 C C . LEU B 1 101 ? 6.043 -12.344 -3.127 1 94.94 101 LEU B C 1
ATOM 2147 O O . LEU B 1 101 ? 6.367 -11.828 -4.199 1 94.94 101 LEU B O 1
ATOM 2151 N N . ALA B 1 102 ? 6.699 -12.117 -2.01 1 94.12 102 ALA B N 1
ATOM 2152 C CA . ALA B 1 102 ? 7.887 -11.273 -2.006 1 94.12 102 ALA B CA 1
ATOM 2153 C C . ALA B 1 102 ? 8.984 -11.859 -2.885 1 94.12 102 ALA B C 1
ATOM 2155 O O . ALA B 1 102 ? 9.648 -11.141 -3.629 1 94.12 102 ALA B O 1
ATOM 2156 N N . SER B 1 103 ? 9.133 -13.141 -2.773 1 93.81 103 SER B N 1
ATOM 2157 C CA . SER B 1 103 ? 10.164 -13.812 -3.566 1 93.81 103 SER B CA 1
ATOM 2158 C C . SER B 1 103 ? 9.828 -13.758 -5.055 1 93.81 103 SER B C 1
ATOM 2160 O O . SER B 1 103 ? 10.719 -13.555 -5.883 1 93.81 103 SER B O 1
ATOM 2162 N N . LEU B 1 104 ? 8.586 -14.016 -5.379 1 94.88 104 LEU B N 1
ATOM 2163 C CA . LEU B 1 104 ? 8.156 -13.898 -6.77 1 94.88 104 LEU B CA 1
ATOM 2164 C C . LEU B 1 104 ? 8.492 -12.523 -7.324 1 94.88 104 LEU B C 1
ATOM 2166 O O . LEU B 1 104 ? 9 -12.398 -8.445 1 94.88 104 LEU B O 1
ATOM 2170 N N . ALA B 1 105 ? 8.18 -11.5 -6.559 1 95.19 105 ALA B N 1
ATOM 2171 C CA . ALA B 1 105 ? 8.445 -10.133 -7.008 1 95.19 105 ALA B CA 1
ATOM 2172 C C . ALA B 1 105 ? 9.93 -9.93 -7.285 1 95.19 105 ALA B C 1
ATOM 2174 O O . ALA B 1 105 ? 10.297 -9.32 -8.297 1 95.19 105 ALA B O 1
ATOM 2175 N N . ALA B 1 106 ? 10.727 -10.438 -6.434 1 93.25 106 ALA B N 1
ATOM 2176 C CA . ALA B 1 106 ? 12.172 -10.258 -6.547 1 93.25 106 ALA B CA 1
ATOM 2177 C C . ALA B 1 106 ? 12.719 -11.016 -7.758 1 93.25 106 ALA B C 1
ATOM 2179 O O . ALA B 1 106 ? 13.508 -10.461 -8.531 1 93.25 106 ALA B O 1
ATOM 2180 N N . VAL B 1 107 ? 12.32 -12.211 -7.91 1 91.62 107 VAL B N 1
ATOM 2181 C CA . VAL B 1 107 ? 12.938 -13.109 -8.875 1 91.62 107 VAL B CA 1
ATOM 2182 C C . VAL B 1 107 ? 12.367 -12.844 -10.266 1 91.62 107 VAL B C 1
ATOM 2184 O O . VAL B 1 107 ? 13.102 -12.875 -11.258 1 91.62 107 VAL B O 1
ATOM 2187 N N . LEU B 1 108 ? 11.07 -12.641 -10.336 1 91.75 108 LEU B N 1
ATOM 2188 C CA . LEU B 1 108 ? 10.438 -12.477 -11.641 1 91.75 108 LEU B CA 1
ATOM 2189 C C . LEU B 1 108 ? 10.32 -11 -12.008 1 91.75 108 LEU B C 1
ATOM 2191 O O . LEU B 1 108 ? 9.68 -10.656 -13.008 1 91.75 108 LEU B O 1
ATOM 2195 N N . LYS B 1 109 ? 10.82 -10.086 -11.195 1 91.25 109 LYS B N 1
ATOM 2196 C CA . LYS B 1 109 ? 11.016 -8.664 -11.461 1 91.25 109 LYS B CA 1
ATOM 2197 C C . LYS B 1 109 ? 9.68 -7.945 -11.594 1 91.25 109 LYS B C 1
ATOM 2199 O O . LYS B 1 109 ? 9.477 -7.164 -12.531 1 91.25 109 LYS B O 1
ATOM 2204 N N . PHE B 1 110 ? 8.742 -8.32 -10.852 1 92.75 110 PHE B N 1
ATOM 2205 C CA . PHE B 1 110 ? 7.562 -7.48 -10.703 1 92.75 110 PHE B CA 1
ATOM 2206 C C . PHE B 1 110 ? 7.922 -6.156 -10.039 1 92.75 110 PHE B C 1
ATOM 2208 O O . PHE B 1 110 ? 8.852 -6.094 -9.234 1 92.75 110 PHE B O 1
ATOM 2215 N N . ASP B 1 111 ? 7.195 -5.09 -10.367 1 89.75 111 ASP B N 1
ATOM 2216 C CA . ASP B 1 111 ? 7.586 -3.795 -9.82 1 89.75 111 ASP B CA 1
ATOM 2217 C C . ASP B 1 111 ? 6.52 -3.256 -8.867 1 89.75 111 ASP B C 1
ATOM 2219 O O . ASP B 1 111 ? 6.68 -2.176 -8.297 1 89.75 111 ASP B O 1
ATOM 2223 N N . LEU B 1 112 ? 5.484 -4.012 -8.625 1 91.75 112 LEU B N 1
ATOM 2224 C CA . LEU B 1 112 ? 4.441 -3.707 -7.648 1 91.75 112 LEU B CA 1
ATOM 2225 C C . LEU B 1 112 ? 3.77 -4.984 -7.152 1 91.75 112 LEU B C 1
ATOM 2227 O O . LEU B 1 112 ? 3.479 -5.883 -7.945 1 91.75 112 LEU B O 1
ATOM 2231 N N . ILE B 1 113 ? 3.576 -5.098 -5.898 1 95.44 113 ILE B N 1
ATOM 2232 C CA . ILE B 1 113 ? 2.68 -6.102 -5.34 1 95.44 113 ILE B CA 1
ATOM 2233 C C . ILE B 1 113 ? 1.366 -5.441 -4.918 1 95.44 113 ILE B C 1
ATOM 2235 O O . ILE B 1 113 ? 1.371 -4.398 -4.262 1 95.44 113 ILE B O 1
ATOM 2239 N N . LEU B 1 114 ? 0.302 -6 -5.328 1 94.75 114 LEU B N 1
ATOM 2240 C CA . LEU B 1 114 ? -1.037 -5.539 -4.977 1 94.75 114 LEU B CA 1
ATOM 2241 C C . LEU B 1 114 ? -1.8 -6.613 -4.211 1 94.75 114 LEU B C 1
ATOM 2243 O O . LEU B 1 114 ? -1.831 -7.773 -4.629 1 94.75 114 LEU B O 1
ATOM 2247 N N . VAL B 1 115 ? -2.357 -6.285 -3.047 1 93.69 115 VAL B N 1
ATOM 2248 C CA . VAL B 1 115 ? -3.225 -7.18 -2.289 1 93.69 115 VAL B CA 1
ATOM 2249 C C . VAL B 1 115 ? -4.496 -6.445 -1.876 1 93.69 115 VAL B C 1
ATOM 2251 O O . VAL B 1 115 ? -4.508 -5.215 -1.79 1 93.69 115 VAL B O 1
ATOM 2254 N N . VAL B 1 116 ? -5.523 -7.234 -1.73 1 89 116 VAL B N 1
ATOM 2255 C CA . VAL B 1 116 ? -6.797 -6.668 -1.302 1 89 116 VAL B CA 1
ATOM 2256 C C . VAL B 1 116 ? -7.043 -7.004 0.168 1 89 116 VAL B C 1
ATOM 2258 O O . VAL B 1 116 ? -6.863 -8.148 0.59 1 89 116 VAL B O 1
ATOM 2261 N N . SER B 1 117 ? -7.211 -6.02 0.955 1 75.69 117 SER B N 1
ATOM 2262 C CA . SER B 1 117 ? -7.527 -6.234 2.361 1 75.69 117 SER B CA 1
ATOM 2263 C C . SER B 1 117 ? -9.031 -6.32 2.58 1 75.69 117 SER B C 1
ATOM 2265 O O . SER B 1 117 ? -9.758 -5.355 2.33 1 75.69 117 SER B O 1
ATOM 2267 N N . HIS B 1 118 ? -9.477 -7.574 2.623 1 65.12 118 HIS B N 1
ATOM 2268 C CA . HIS B 1 118 ? -10.883 -7.828 2.895 1 65.12 118 HIS B CA 1
ATOM 2269 C C . HIS B 1 118 ? -11.18 -7.781 4.391 1 65.12 118 HIS B C 1
ATOM 2271 O O . HIS B 1 118 ? -10.25 -7.762 5.207 1 65.12 118 HIS B O 1
ATOM 2277 N N . GLY B 1 119 ? -12.5 -7.516 4.816 1 52.44 119 GLY B N 1
ATOM 2278 C CA . GLY B 1 119 ? -13.234 -7.277 6.051 1 52.44 119 GLY B CA 1
ATOM 2279 C C . GLY B 1 119 ? -12.781 -8.156 7.195 1 52.44 119 GLY B C 1
ATOM 2280 O O . GLY B 1 119 ? -13.469 -8.273 8.211 1 52.44 119 GLY B O 1
ATOM 2281 N N . ARG B 1 120 ? -11.883 -9.273 6.852 1 46.31 120 ARG B N 1
ATOM 2282 C CA . ARG B 1 120 ? -11.992 -9.914 8.156 1 46.31 120 ARG B CA 1
ATOM 2283 C C . ARG B 1 120 ? -11.555 -8.969 9.273 1 46.31 120 ARG B C 1
ATOM 2285 O O . ARG B 1 120 ? -10.57 -8.242 9.125 1 46.31 120 ARG B O 1
ATOM 2292 N N . PRO B 1 121 ? -12.586 -8.656 10.133 1 42.31 121 PRO B N 1
ATOM 2293 C CA . PRO B 1 121 ? -12.328 -7.777 11.281 1 42.31 121 PRO B CA 1
ATOM 2294 C C . PRO B 1 121 ? -10.93 -7.969 11.859 1 42.31 121 PRO B C 1
ATOM 2296 O O . PRO B 1 121 ? -10.461 -9.102 11.992 1 42.31 121 PRO B O 1
ATOM 2299 N N . LEU B 1 122 ? -10.094 -7.062 11.453 1 43 122 LEU B N 1
ATOM 2300 C CA . LEU B 1 122 ? -8.789 -6.996 12.102 1 43 122 LEU B CA 1
ATOM 2301 C C . LEU B 1 122 ? -8.914 -7.238 13.602 1 43 122 LEU B C 1
ATOM 2303 O O . LEU B 1 122 ? -9.641 -6.52 14.289 1 43 122 LEU B O 1
ATOM 2307 N N . ILE B 1 123 ? -8.914 -8.375 14.086 1 43.22 123 ILE B N 1
ATOM 2308 C CA . ILE B 1 123 ? -8.805 -8.5 15.539 1 43.22 123 ILE B CA 1
ATOM 2309 C C . ILE B 1 123 ? -7.797 -7.484 16.062 1 43.22 123 ILE B C 1
ATOM 2311 O O . ILE B 1 123 ? -6.824 -7.152 15.391 1 43.22 123 ILE B O 1
ATOM 2315 N N . ASN B 1 124 ? -8.242 -6.645 17.031 1 41.06 124 ASN B N 1
ATOM 2316 C CA . ASN B 1 124 ? -7.594 -5.562 17.75 1 41.06 124 ASN B CA 1
ATOM 2317 C C . ASN B 1 124 ? -6.074 -5.652 17.656 1 41.06 124 ASN B C 1
ATOM 2319 O O . ASN B 1 124 ? -5.398 -4.645 17.453 1 41.06 124 ASN B O 1
ATOM 2323 N N . ARG B 1 125 ? -5.422 -6.383 18.578 1 39.75 125 ARG B N 1
ATOM 2324 C CA . ARG B 1 125 ? -4.133 -6.199 19.234 1 39.75 125 ARG B CA 1
ATOM 2325 C C . ARG B 1 125 ? -2.988 -6.602 18.312 1 39.75 125 ARG B C 1
ATOM 2327 O O . ARG B 1 125 ? -1.859 -6.129 18.469 1 39.75 125 ARG B O 1
ATOM 2334 N N . LEU B 1 126 ? -2.834 -7.918 17.875 1 41.78 126 LEU B N 1
ATOM 2335 C CA . LEU B 1 126 ? -1.587 -8.562 17.484 1 41.78 126 LEU B CA 1
ATOM 2336 C C . LEU B 1 126 ? -1.372 -8.445 15.977 1 41.78 126 LEU B C 1
ATOM 2338 O O . LEU B 1 126 ? -2.131 -9.016 15.188 1 41.78 126 LEU B O 1
ATOM 2342 N N . MET B 1 127 ? -1.119 -7.348 15.398 1 47.47 127 MET B N 1
ATOM 2343 C CA . MET B 1 127 ? -0.723 -7.062 14.023 1 47.47 127 MET B CA 1
ATOM 2344 C C . MET B 1 127 ? 0.103 -8.203 13.445 1 47.47 127 MET B C 1
ATOM 2346 O O . MET B 1 127 ? 0.772 -8.039 12.422 1 47.47 127 MET B O 1
ATOM 2350 N N . THR B 1 128 ? 0.49 -9.195 14.156 1 47.84 128 THR B N 1
ATOM 2351 C CA . THR B 1 128 ? 1.512 -10.125 13.688 1 47.84 128 THR B CA 1
ATOM 2352 C C . THR B 1 128 ? 1.142 -10.688 12.312 1 47.84 128 THR B C 1
ATOM 2354 O O . THR B 1 128 ? 2.018 -10.938 11.484 1 47.84 128 THR B O 1
ATOM 2357 N N . GLY B 1 129 ? -0.099 -11.062 11.984 1 59.91 129 GLY B N 1
ATOM 2358 C CA . GLY B 1 129 ? -0.167 -12.18 11.055 1 59.91 129 GLY B CA 1
ATOM 2359 C C . GLY B 1 129 ? -0.895 -11.844 9.773 1 59.91 129 GLY B C 1
ATOM 2360 O O . GLY B 1 129 ? -1.28 -12.742 9.016 1 59.91 129 GLY B O 1
ATOM 2361 N N . SER B 1 130 ? -1.02 -10.539 9.602 1 78.56 130 SER B N 1
ATOM 2362 C CA . SER B 1 130 ? -1.777 -10.43 8.359 1 78.56 130 SER B CA 1
ATOM 2363 C C . SER B 1 130 ? -0.85 -10.352 7.148 1 78.56 130 SER B C 1
ATOM 2365 O O . SER B 1 130 ? 0.307 -9.945 7.273 1 78.56 130 SER B O 1
ATOM 2367 N N . LEU B 1 131 ? -1.322 -10.867 6 1 85.81 131 LEU B N 1
ATOM 2368 C CA . LEU B 1 131 ? -0.542 -10.875 4.77 1 85.81 131 LEU B CA 1
ATOM 2369 C C . LEU B 1 131 ? -0.121 -9.461 4.387 1 85.81 131 LEU B C 1
ATOM 2371 O O . LEU B 1 131 ? 1.062 -9.203 4.156 1 85.81 131 LEU B O 1
ATOM 2375 N N . PRO B 1 132 ? -1.05 -8.461 4.367 1 89.12 132 PRO B N 1
ATOM 2376 C CA . PRO B 1 132 ? -0.607 -7.113 4.016 1 89.12 132 PRO B CA 1
ATOM 2377 C C . PRO B 1 132 ? 0.439 -6.562 4.98 1 89.12 132 PRO B C 1
ATOM 2379 O O . PRO B 1 132 ? 1.423 -5.953 4.551 1 89.12 132 PRO B O 1
ATOM 2382 N N . GLY B 1 133 ? 0.241 -6.73 6.266 1 86.19 133 GLY B N 1
ATOM 2383 C CA . GLY B 1 133 ? 1.19 -6.254 7.258 1 86.19 133 GLY B CA 1
ATOM 2384 C C . GLY B 1 133 ? 2.58 -6.84 7.086 1 86.19 133 GLY B C 1
ATOM 2385 O O . GLY B 1 133 ? 3.578 -6.125 7.203 1 86.19 133 GLY B O 1
ATOM 2386 N N . SER B 1 134 ? 2.627 -8.086 6.84 1 86.12 134 SER B N 1
ATOM 2387 C CA . SER B 1 134 ? 3.912 -8.75 6.633 1 86.12 134 SER B CA 1
ATOM 2388 C C . SER B 1 134 ? 4.566 -8.289 5.332 1 86.12 134 SER B C 1
ATOM 2390 O O . SER B 1 134 ? 5.77 -8.031 5.297 1 86.12 134 SER B O 1
ATOM 2392 N N . LEU B 1 135 ? 3.822 -8.188 4.285 1 91.5 135 LEU B N 1
ATOM 2393 C CA . LEU B 1 135 ? 4.344 -7.855 2.963 1 91.5 135 LEU B CA 1
ATOM 2394 C C . LEU B 1 135 ? 4.992 -6.477 2.965 1 91.5 135 LEU B C 1
ATOM 2396 O O . LEU B 1 135 ? 6.027 -6.273 2.332 1 91.5 135 LEU B O 1
ATOM 2400 N N . VAL B 1 136 ? 4.383 -5.535 3.629 1 90.62 136 VAL B N 1
ATOM 2401 C CA . VAL B 1 136 ? 4.914 -4.176 3.59 1 90.62 136 VAL B CA 1
ATOM 2402 C C . VAL B 1 136 ? 6.293 -4.141 4.238 1 90.62 136 VAL B C 1
ATOM 2404 O O . VAL B 1 136 ? 7.078 -3.217 4 1 90.62 136 VAL B O 1
ATOM 2407 N N . HIS B 1 137 ? 6.629 -5.117 4.934 1 87.12 137 HIS B N 1
ATOM 2408 C CA . HIS B 1 137 ? 7.926 -5.164 5.605 1 87.12 137 HIS B CA 1
ATOM 2409 C C . HIS B 1 137 ? 8.945 -5.93 4.773 1 87.12 137 HIS B C 1
ATOM 2411 O O . HIS B 1 137 ? 10.117 -5.539 4.707 1 87.12 137 HIS B O 1
ATOM 2417 N N . ILE B 1 138 ? 8.516 -6.938 4.16 1 88.81 138 ILE B N 1
ATOM 2418 C CA . ILE B 1 138 ? 9.516 -7.84 3.609 1 88.81 138 ILE B CA 1
ATOM 2419 C C . ILE B 1 138 ? 9.578 -7.68 2.092 1 88.81 138 ILE B C 1
ATOM 2421 O O . ILE B 1 138 ? 10.5 -8.188 1.444 1 88.81 138 ILE B O 1
ATOM 2425 N N . SER B 1 139 ? 8.57 -7.078 1.519 1 94.06 139 SER B N 1
ATOM 2426 C CA . SER B 1 139 ? 8.531 -6.949 0.065 1 94.06 139 SER B CA 1
ATOM 2427 C C . SER B 1 139 ? 9.711 -6.133 -0.45 1 94.06 139 SER B C 1
ATOM 2429 O O . SER B 1 139 ? 10.062 -5.102 0.127 1 94.06 139 SER B O 1
ATOM 2431 N N . PRO B 1 140 ? 10.328 -6.566 -1.579 1 94.19 140 PRO B N 1
ATOM 2432 C CA . PRO B 1 140 ? 11.398 -5.785 -2.195 1 94.19 140 PRO B CA 1
ATOM 2433 C C . PRO B 1 140 ? 10.875 -4.676 -3.104 1 94.19 140 PRO B C 1
ATOM 2435 O O . PRO B 1 140 ? 11.664 -3.885 -3.635 1 94.19 140 PRO B O 1
ATOM 2438 N N . VAL B 1 141 ? 9.625 -4.645 -3.361 1 93.75 141 VAL B N 1
ATOM 2439 C CA . VAL B 1 141 ? 9.023 -3.637 -4.227 1 93.75 141 VAL B CA 1
ATOM 2440 C C . VAL B 1 141 ? 7.875 -2.945 -3.494 1 93.75 141 VAL B C 1
ATOM 2442 O O . VAL B 1 141 ? 7.473 -3.379 -2.412 1 93.75 141 VAL B O 1
ATOM 2445 N N . SER B 1 142 ? 7.387 -1.867 -4.027 1 92.69 142 SER B N 1
ATOM 2446 C CA . SER B 1 142 ? 6.258 -1.148 -3.439 1 92.69 142 SER B CA 1
ATOM 2447 C C . SER B 1 142 ? 5.035 -2.049 -3.316 1 92.69 142 SER B C 1
ATOM 2449 O O . SER B 1 142 ? 4.844 -2.959 -4.125 1 92.69 142 SER B O 1
ATOM 2451 N N . VAL B 1 143 ? 4.25 -1.827 -2.254 1 94 143 VAL B N 1
ATOM 2452 C CA . VAL B 1 143 ? 3.057 -2.621 -1.983 1 94 143 VAL B CA 1
ATOM 2453 C C . VAL B 1 143 ? 1.831 -1.71 -1.933 1 94 143 VAL B C 1
ATOM 2455 O O . VAL B 1 143 ? 1.837 -0.689 -1.24 1 94 143 VAL B O 1
ATOM 2458 N N . LEU B 1 144 ? 0.87 -2.031 -2.688 1 92.75 144 LEU B N 1
ATOM 2459 C CA . LEU B 1 144 ? -0.43 -1.37 -2.639 1 92.75 144 LEU B CA 1
ATOM 2460 C C . LEU B 1 144 ? -1.472 -2.268 -1.979 1 92.75 144 LEU B C 1
ATOM 2462 O O . LEU B 1 144 ? -1.732 -3.375 -2.455 1 92.75 144 LEU B O 1
ATOM 2466 N N . VAL B 1 145 ? -1.958 -1.832 -0.902 1 93.31 145 VAL B N 1
ATOM 2467 C CA . VAL B 1 145 ? -3.051 -2.523 -0.224 1 93.31 145 VAL B CA 1
ATOM 2468 C C . VAL B 1 145 ? -4.371 -1.82 -0.524 1 93.31 145 VAL B C 1
ATOM 2470 O O . VAL B 1 145 ? -4.605 -0.702 -0.06 1 93.31 145 VAL B O 1
ATOM 2473 N N . ILE B 1 146 ? -5.219 -2.443 -1.216 1 92.12 146 ILE B N 1
ATOM 2474 C CA . ILE B 1 146 ? -6.469 -1.835 -1.664 1 92.12 146 ILE B CA 1
ATOM 2475 C C . ILE B 1 146 ? -7.578 -2.139 -0.662 1 92.12 146 ILE B C 1
ATOM 2477 O O . ILE B 1 146 ? -7.68 -3.262 -0.161 1 92.12 146 ILE B O 1
ATOM 2481 N N . LYS B 1 147 ? -8.289 -1.12 -0.423 1 89.69 147 LYS B N 1
ATOM 2482 C CA . LYS B 1 147 ? -9.492 -1.242 0.393 1 89.69 147 LYS B CA 1
ATOM 2483 C C . LYS B 1 147 ? -10.75 -1.175 -0.469 1 89.69 147 LYS B C 1
ATOM 2485 O O . LYS B 1 147 ? -10.891 -0.282 -1.309 1 89.69 147 LYS B O 1
ATOM 2490 N N . ASP B 1 148 ? -11.586 -2.186 -0.299 1 85.56 148 ASP B N 1
ATOM 2491 C CA . ASP B 1 148 ? -12.844 -2.084 -1.031 1 85.56 148 ASP B CA 1
ATOM 2492 C C . ASP B 1 148 ? -13.773 -1.055 -0.388 1 85.56 148 ASP B C 1
ATOM 2494 O O . ASP B 1 148 ? -13.492 -0.557 0.704 1 85.56 148 ASP B O 1
ATOM 2498 N N . GLN B 1 149 ? -14.781 -0.725 -1.057 1 86.06 149 GLN B N 1
ATOM 2499 C CA . GLN B 1 149 ? -15.68 0.344 -0.638 1 86.06 149 GLN B CA 1
ATOM 2500 C C . GLN B 1 149 ? -16.344 0.015 0.699 1 86.06 149 GLN B C 1
ATOM 2502 O O . GLN B 1 149 ? -16.484 0.889 1.556 1 86.06 149 GLN B O 1
ATOM 2507 N N . ALA B 1 150 ? -16.766 -1.236 0.815 1 84.69 150 ALA B N 1
ATOM 2508 C CA . ALA B 1 150 ? -17.438 -1.642 2.047 1 84.69 150 ALA B CA 1
ATOM 2509 C C . ALA B 1 150 ? -16.516 -1.464 3.256 1 84.69 150 ALA B C 1
ATOM 2511 O O . ALA B 1 150 ? -16.922 -0.893 4.27 1 84.69 150 ALA B O 1
ATOM 2512 N N . ARG B 1 151 ? -15.352 -1.925 3.137 1 85.88 151 ARG B N 1
ATOM 2513 C CA . ARG B 1 151 ? -14.383 -1.802 4.219 1 85.88 151 ARG B CA 1
ATOM 2514 C C . ARG B 1 151 ? -14.008 -0.342 4.461 1 85.88 151 ARG B C 1
ATOM 2516 O O . ARG B 1 151 ? -13.836 0.079 5.605 1 85.88 151 ARG B O 1
ATOM 2523 N N . SER B 1 152 ? -13.797 0.358 3.418 1 90.69 152 SER B N 1
ATOM 2524 C CA . SER B 1 152 ? -13.492 1.781 3.518 1 90.69 152 SER B CA 1
ATOM 2525 C C . SER B 1 152 ? -14.547 2.521 4.332 1 90.69 152 SER B C 1
ATOM 2527 O O . SER B 1 152 ? -14.211 3.303 5.223 1 90.69 152 SER B O 1
ATOM 2529 N N . GLU B 1 153 ? -15.773 2.289 4.055 1 90.81 153 GLU B N 1
ATOM 2530 C CA . GLU B 1 153 ? -16.875 2.949 4.75 1 90.81 153 GLU B CA 1
ATOM 2531 C C . GLU B 1 153 ? -16.922 2.553 6.223 1 90.81 153 GLU B C 1
ATOM 2533 O O . GLU B 1 153 ? -17.141 3.4 7.09 1 90.81 153 GLU B O 1
ATOM 2538 N N . GLU B 1 154 ? -16.75 1.31 6.449 1 89.69 154 GLU B N 1
ATOM 2539 C CA . GLU B 1 154 ? -16.766 0.809 7.82 1 89.69 154 GLU B CA 1
ATOM 2540 C C . GLU B 1 154 ? -15.664 1.468 8.648 1 89.69 154 GLU B C 1
ATOM 2542 O O . GLU B 1 154 ? -15.922 1.959 9.75 1 89.69 154 GLU B O 1
ATOM 2547 N N . LEU B 1 155 ? -14.492 1.451 8.156 1 90.69 155 LEU B N 1
ATOM 2548 C CA . LEU B 1 155 ? -13.352 2.01 8.883 1 90.69 155 LEU B CA 1
ATOM 2549 C C . LEU B 1 155 ? -13.492 3.521 9.031 1 90.69 155 LEU B C 1
ATOM 2551 O O . LEU B 1 155 ? -13.172 4.078 10.078 1 90.69 155 LEU B O 1
ATOM 2555 N N . SER B 1 156 ? -13.945 4.191 7.988 1 92 156 SER B N 1
ATOM 2556 C CA . SER B 1 156 ? -14.172 5.633 8.062 1 92 156 SER B CA 1
ATOM 2557 C C . SER B 1 156 ? -15.164 5.984 9.156 1 92 156 SER B C 1
ATOM 2559 O O . SER B 1 156 ? -14.953 6.934 9.914 1 92 156 SER B O 1
ATOM 2561 N N . ARG B 1 157 ? -16.234 5.258 9.18 1 89.69 157 ARG B N 1
ATOM 2562 C CA . ARG B 1 157 ? -17.234 5.48 10.203 1 89.69 157 ARG B CA 1
ATOM 2563 C C . ARG B 1 157 ? -16.656 5.305 11.602 1 89.69 157 ARG B C 1
ATOM 2565 O O . ARG B 1 157 ? -16.922 6.113 12.492 1 89.69 157 ARG B O 1
ATOM 2572 N N . SER B 1 158 ? -15.898 4.238 11.789 1 88.62 158 SER B N 1
ATOM 2573 C CA . SER B 1 158 ? -15.281 3.965 13.086 1 88.62 158 SER B CA 1
ATOM 2574 C C . SER B 1 158 ? -14.32 5.082 13.484 1 88.62 158 SER B C 1
ATOM 2576 O O . SER B 1 158 ? -14.305 5.5 14.641 1 88.62 158 SER B O 1
ATOM 2578 N N . LEU B 1 159 ? -13.523 5.574 12.555 1 88.56 159 LEU B N 1
ATOM 2579 C CA . LEU B 1 159 ? -12.539 6.621 12.82 1 88.56 159 LEU B CA 1
ATOM 2580 C C . LEU B 1 159 ? -13.234 7.945 13.141 1 88.56 159 LEU B C 1
ATOM 2582 O O . LEU B 1 159 ? -12.82 8.656 14.055 1 88.56 159 LEU B O 1
ATOM 2586 N N . ARG B 1 160 ? -14.289 8.219 12.445 1 85.62 160 ARG B N 1
ATOM 2587 C CA . ARG B 1 160 ? -15.008 9.477 12.641 1 85.62 160 ARG B CA 1
ATOM 2588 C C . ARG B 1 160 ? -15.711 9.5 13.992 1 85.62 160 ARG B C 1
ATOM 2590 O O . ARG B 1 160 ? -15.836 10.555 14.617 1 85.62 160 ARG B O 1
ATOM 2597 N N . ALA B 1 161 ? -16.109 8.328 14.367 1 85.19 161 ALA B N 1
ATOM 2598 C CA . ALA B 1 161 ? -16.828 8.219 15.633 1 85.19 161 ALA B CA 1
ATOM 2599 C C . ALA B 1 161 ? -15.906 8.461 16.828 1 85.19 161 ALA B C 1
ATOM 2601 O O . ALA B 1 161 ? -16.359 8.852 17.906 1 85.19 161 ALA B O 1
ATOM 2602 N N . HIS B 1 162 ? -14.609 8.18 16.688 1 77.5 162 HIS B N 1
ATOM 2603 C CA . HIS B 1 162 ? -13.703 8.203 17.828 1 77.5 162 HIS B CA 1
ATOM 2604 C C . HIS B 1 162 ? -12.703 9.352 17.719 1 77.5 162 HIS B C 1
ATOM 2606 O O . HIS B 1 162 ? -11.82 9.492 18.562 1 77.5 162 HIS B O 1
ATOM 2612 N N . LEU B 1 163 ? -12.719 10.07 16.594 1 69.38 163 LEU B N 1
ATOM 2613 C CA . LEU B 1 163 ? -11.648 11.031 16.359 1 69.38 163 LEU B CA 1
ATOM 2614 C C . LEU B 1 163 ? -11.977 12.383 16.969 1 69.38 163 LEU B C 1
ATOM 2616 O O . LEU B 1 163 ? -13.078 12.898 16.781 1 69.38 163 LEU B O 1
ATOM 2620 N N . PRO B 1 164 ? -11.086 12.812 17.938 1 61.88 164 PRO B N 1
ATOM 2621 C CA . PRO B 1 164 ? -11.336 14.203 18.312 1 61.88 164 PRO B CA 1
ATOM 2622 C C . PRO B 1 164 ? -11.133 15.18 17.156 1 61.88 164 PRO B C 1
ATOM 2624 O O . PRO B 1 164 ? -10.312 14.922 16.281 1 61.88 164 PRO B O 1
ATOM 2627 N N . ALA B 1 165 ? -12.039 16.156 17.031 1 60.12 165 ALA B N 1
ATOM 2628 C CA . ALA B 1 165 ? -12.016 17.203 16 1 60.12 165 ALA B CA 1
ATOM 2629 C C . ALA B 1 165 ? -10.617 17.812 15.875 1 60.12 165 ALA B C 1
ATOM 2631 O O . ALA B 1 165 ? -10.234 18.281 14.805 1 60.12 165 ALA B O 1
ATOM 2632 N N . GLU B 1 166 ? -9.906 17.656 16.953 1 66.12 166 GLU B N 1
ATOM 2633 C CA . GLU B 1 166 ? -8.594 18.297 17.047 1 66.12 166 GLU B CA 1
ATOM 2634 C C . GLU B 1 166 ? -7.59 17.641 16.109 1 66.12 166 GLU B C 1
ATOM 2636 O O . GLU B 1 166 ? -6.617 18.266 15.695 1 66.12 166 GLU B O 1
ATOM 2641 N N . VAL B 1 167 ? -7.953 16.438 15.617 1 68.25 167 VAL B N 1
ATOM 2642 C CA . VAL B 1 167 ? -7.043 15.695 14.75 1 68.25 167 VAL B CA 1
ATOM 2643 C C . VAL B 1 167 ? -6.914 16.391 13.406 1 68.25 167 VAL B C 1
ATOM 2645 O O . VAL B 1 167 ? -5.859 16.344 12.773 1 68.25 167 VAL B O 1
ATOM 2648 N N . LEU B 1 168 ? -7.895 17.156 13.148 1 77.69 168 LEU B N 1
ATOM 2649 C CA . LEU B 1 168 ? -7.941 17.781 11.836 1 77.69 168 LEU B CA 1
ATOM 2650 C C . LEU B 1 168 ? -7.246 19.141 11.867 1 77.69 168 LEU B C 1
ATOM 2652 O O . LEU B 1 168 ? -6.996 19.734 10.812 1 77.69 168 LEU B O 1
ATOM 2656 N N . LYS B 1 169 ? -6.82 19.531 13.094 1 86.12 169 LYS B N 1
ATOM 2657 C CA . LYS B 1 169 ? -6.227 20.859 13.172 1 86.12 169 LYS B CA 1
ATOM 2658 C C . LYS B 1 169 ? -4.703 20.781 13.172 1 86.12 169 LYS B C 1
ATOM 2660 O O . LYS B 1 169 ? -4.098 20.422 14.188 1 86.12 169 LYS B O 1
ATOM 2665 N N . PRO B 1 170 ? -4.105 21.156 12.055 1 91.69 170 PRO B N 1
ATOM 2666 C CA . PRO B 1 170 ? -2.643 21.125 12.055 1 91.69 170 PRO B CA 1
ATOM 2667 C C . PRO B 1 170 ? -2.033 22.156 12.992 1 91.69 170 PRO B C 1
ATOM 2669 O O . PRO B 1 170 ? -2.604 23.234 13.172 1 91.69 170 PRO B O 1
ATOM 2672 N N . LEU B 1 171 ? -0.943 21.891 13.648 1 88.94 171 LEU B N 1
ATOM 2673 C CA . LEU B 1 171 ? -0.166 22.844 14.43 1 88.94 171 LEU B CA 1
ATOM 2674 C C . LEU B 1 171 ? 0.426 23.922 13.531 1 88.94 171 LEU B C 1
ATOM 2676 O O . LEU B 1 171 ? 0.574 25.062 13.953 1 88.94 171 LEU B O 1
ATOM 2680 N N . ALA B 1 172 ? 0.783 23.547 12.367 1 92.44 172 ALA B N 1
ATOM 2681 C CA . ALA B 1 172 ? 1.324 24.406 11.32 1 92.44 172 ALA B CA 1
ATOM 2682 C C . ALA B 1 172 ? 0.989 23.859 9.93 1 92.44 172 ALA B C 1
ATOM 2684 O O . ALA B 1 172 ? 0.917 22.641 9.742 1 92.44 172 ALA B O 1
ATOM 2685 N N . GLN B 1 173 ? 0.721 24.766 8.977 1 94.94 173 GLN B N 1
ATOM 2686 C CA . GLN B 1 173 ? 0.348 24.266 7.66 1 94.94 173 GLN B CA 1
ATOM 2687 C C . GLN B 1 173 ? 0.679 25.281 6.574 1 94.94 173 GLN B C 1
ATOM 2689 O O . GLN B 1 173 ? 0.875 26.469 6.863 1 94.94 173 GLN B O 1
ATOM 2694 N N . SER B 1 174 ? 0.867 24.75 5.383 1 92.75 174 SER B N 1
ATOM 2695 C CA . SER B 1 174 ? 0.982 25.547 4.168 1 92.75 174 SER B CA 1
ATOM 2696 C C . SER B 1 174 ? 0.042 25.047 3.08 1 92.75 174 SER B C 1
ATOM 2698 O O . SER B 1 174 ? -0.047 23.844 2.84 1 92.75 174 SER B O 1
ATOM 2700 N N . ASN B 1 175 ? -0.854 25.828 2.467 1 84.5 175 ASN B N 1
ATOM 2701 C CA . ASN B 1 175 ? -1.852 25.438 1.471 1 84.5 175 ASN B CA 1
ATOM 2702 C C . ASN B 1 175 ? -1.279 25.484 0.057 1 84.5 175 ASN B C 1
ATOM 2704 O O . ASN B 1 175 ? -1.986 25.203 -0.913 1 84.5 175 ASN B O 1
ATOM 2708 N N . GLY B 1 176 ? -0.074 25.656 -0.163 1 77.5 176 GLY B N 1
ATOM 2709 C CA . GLY B 1 176 ? 0.515 25.719 -1.491 1 77.5 176 GLY B CA 1
ATOM 2710 C C . GLY B 1 176 ? 1.997 26.047 -1.471 1 77.5 176 GLY B C 1
ATOM 2711 O O . GLY B 1 176 ? 2.426 26.984 -0.792 1 77.5 176 GLY B O 1
ATOM 2712 N N . VAL B 1 177 ? 2.873 25 -1.649 1 63.62 177 VAL B N 1
ATOM 2713 C CA . VAL B 1 177 ? 4.297 25.312 -1.748 1 63.62 177 VAL B CA 1
ATOM 2714 C C . VAL B 1 177 ? 4.641 25.703 -3.182 1 63.62 177 VAL B C 1
ATOM 2716 O O . VAL B 1 177 ? 4.496 24.906 -4.105 1 63.62 177 VAL B O 1
ATOM 2719 N N . THR B 1 178 ? 4.18 26.875 -3.527 1 53.69 178 THR B N 1
ATOM 2720 C CA . THR B 1 178 ? 4.504 27.422 -4.84 1 53.69 178 THR B CA 1
ATOM 2721 C C . THR B 1 178 ? 6 27.703 -4.953 1 53.69 178 THR B C 1
ATOM 2723 O O . THR B 1 178 ? 6.672 27.922 -3.945 1 53.69 178 THR B O 1
ATOM 2726 N N . ASP B 1 179 ? 6.688 27.172 -6.066 1 47.56 179 ASP B N 1
ATOM 2727 C CA . ASP B 1 179 ? 8.039 27.578 -6.445 1 47.56 179 ASP B CA 1
ATOM 2728 C C . ASP B 1 179 ? 8.289 29.047 -6.121 1 47.56 179 ASP B C 1
ATOM 2730 O O . ASP B 1 179 ? 7.543 29.922 -6.566 1 47.56 179 ASP B O 1
ATOM 2734 N N . LYS B 1 180 ? 8.617 29.625 -4.914 1 36.53 180 LYS B N 1
ATOM 2735 C CA . LYS B 1 180 ? 9.242 30.938 -5.023 1 36.53 180 LYS B CA 1
ATOM 2736 C C . LYS B 1 180 ? 10.625 30.828 -5.668 1 36.53 180 LYS B C 1
ATOM 2738 O O . LYS B 1 180 ? 11.344 29.859 -5.449 1 36.53 180 LYS B O 1
#

Organism: NCBI:txid412449

pLDDT: mean 78.47, std 18.16, range [36.12, 96.62]

Nearest PDB structures (foldseek):
  4r2l-assembly1_A-2  TM=7.694E-01  e=2.653E-07  Salmonella enterica subsp. enterica serovar Typhimurium str. LT2
  4r2m-assembly1_A-2  TM=7.560E-01  e=1.588E-07  Salmonella enterica subsp. enterica serovar Typhimurium str. LT2
  1mjh-assembly1_A  TM=7.780E-01  e=9.655E-06  Methanocaldococcus jannaschii
  2dum-assembly1_A  TM=7.244E-01  e=3.269E-05  Pyrococcus horikoshii OT3
  2dum-assembly2_C  TM=7.202E-01  e=6.210E-05  Pyrococcus horikoshii OT3

Solvent-accessible surface area (backbone atoms only — not comparable to full-atom values): 19299 Å² total; per-residue (Å²): 119,67,50,38,62,39,27,37,34,32,55,46,86,67,67,75,70,52,70,69,48,44,50,50,53,47,24,58,30,48,36,9,58,72,44,45,19,63,30,36,38,41,34,32,51,49,56,65,67,80,82,56,58,83,77,51,60,70,75,73,64,69,55,52,67,59,26,48,53,52,37,54,46,42,45,52,46,48,46,68,64,48,93,48,98,35,46,38,26,37,33,19,32,71,39,57,52,48,60,45,54,28,39,46,30,47,74,71,60,32,56,30,40,36,38,69,58,67,70,69,75,71,70,87,80,72,54,65,74,42,58,69,36,47,30,71,69,59,35,28,40,24,32,36,39,40,48,40,69,71,50,17,51,53,38,27,51,54,40,61,73,71,49,62,75,65,66,72,51,52,73,25,72,42,88,54,58,64,89,124,119,65,49,38,61,39,28,38,35,32,56,48,88,68,66,75,72,52,70,69,48,44,49,50,53,48,25,58,29,48,32,7,57,74,45,43,18,63,31,36,38,43,34,33,51,49,58,66,67,79,81,56,56,84,77,50,62,69,76,70,62,68,55,51,66,58,26,47,52,51,38,53,45,43,44,53,44,48,46,68,65,48,93,51,98,35,44,39,26,38,32,19,29,70,40,56,52,47,60,46,54,28,39,45,30,48,75,71,59,32,55,30,38,36,37,68,58,67,71,69,74,72,69,86,81,73,54,65,77,42,58,70,36,46,31,71,70,59,34,28,40,25,32,35,41,39,47,42,68,71,48,17,51,52,37,27,52,56,41,63,74,69,50,62,77,65,66,73,52,54,73,24,72,41,87,55,56,65,89,124

Secondary structure (DSSP, 8-state):
---S--EEEEE--SPPPPHHHHHHHHHHHHSSSSSS-SEEEEEEEE---TTS-TTS-TTTS--HHHHHHHHHHHHHHHHHH-S-SSEEEEEEEES-HHHHHHHHHHHHT-SEEEEEE------SS-GGG-HHHHHHHH-SSEEEEEE-HHHHHHHHHHHHHHS-GGGG--SEEES-----/---S--EEEEE--SPPPPHHHHHHHHHHHHSSSSSS-SEEEEEEEE---TTS-TTS-TTTS--HHHHHHHHHHHHHHHHHH---SSEEEEEEEES-HHHHHHHHHHHHT-SEEEEEE--S---SS-GGG-HHHHHHHH-SSEEEEEE-HHHHHHHHHHHHHH--GGGG--SEEES-----

Radius of gyration: 21.0 Å; Cα contacts (8 Å, |Δi|>4): 713; chains: 2; bounding box: 37×69×56 Å